Protein AF-A0A945CWW7-F1 (afdb_monomer_lite)

pLDDT: mean 84.5, std 15.76, range [33.34, 97.5]

Structure (mmCIF, N/CA/C/O backbone):
data_AF-A0A945CWW7-F1
#
_entry.id   AF-A0A945CWW7-F1
#
loop_
_atom_site.group_PDB
_atom_site.id
_atom_site.type_symbol
_atom_site.label_atom_id
_atom_site.label_alt_id
_atom_site.label_comp_id
_atom_site.label_asym_id
_atom_site.label_entity_id
_atom_site.label_seq_id
_atom_site.pdbx_PDB_ins_code
_atom_site.Cartn_x
_atom_site.Cartn_y
_atom_site.Cartn_z
_atom_site.occupancy
_atom_site.B_iso_or_equiv
_atom_site.auth_seq_id
_atom_site.auth_comp_id
_atom_site.auth_asym_id
_atom_site.auth_atom_id
_atom_site.pdbx_PDB_model_num
ATOM 1 N N . MET A 1 1 ? 47.734 31.919 -36.681 1.00 37.41 1 MET A N 1
ATOM 2 C CA . MET A 1 1 ? 46.352 31.401 -36.734 1.00 37.41 1 MET A CA 1
ATOM 3 C C . MET A 1 1 ? 46.330 30.090 -35.965 1.00 37.41 1 MET A C 1
ATOM 5 O O . MET A 1 1 ? 46.696 29.079 -36.534 1.00 37.41 1 MET A O 1
ATOM 9 N N . ASN A 1 2 ? 46.004 30.126 -34.671 1.00 33.84 2 ASN A N 1
ATOM 10 C CA . ASN A 1 2 ? 45.788 28.933 -33.846 1.00 33.84 2 ASN A CA 1
ATOM 11 C C . ASN A 1 2 ? 44.448 29.126 -33.139 1.00 33.84 2 ASN A C 1
ATOM 13 O O . ASN A 1 2 ? 44.357 29.910 -32.198 1.00 33.84 2 ASN A O 1
ATOM 17 N N . SER A 1 3 ? 43.410 28.463 -33.639 1.00 36.59 3 SER A N 1
ATOM 18 C CA . SER A 1 3 ? 42.088 28.454 -33.021 1.00 36.59 3 SER A CA 1
ATOM 19 C C . SER A 1 3 ? 42.041 27.306 -32.018 1.00 36.59 3 SER A C 1
ATOM 21 O O . SER A 1 3 ? 41.959 26.145 -32.410 1.00 36.59 3 SER A O 1
ATOM 23 N N . GLN A 1 4 ? 42.131 27.622 -30.726 1.00 39.66 4 GLN A N 1
ATOM 24 C CA . GLN A 1 4 ? 41.760 26.693 -29.661 1.00 39.66 4 GLN A CA 1
ATOM 25 C C . GLN A 1 4 ? 40.231 26.626 -29.598 1.00 39.66 4 GLN A C 1
ATOM 27 O O . GLN A 1 4 ? 39.572 27.564 -29.156 1.00 39.66 4 GLN A O 1
ATOM 32 N N . THR A 1 5 ? 39.659 25.521 -30.063 1.00 39.44 5 THR A N 1
ATOM 33 C CA . THR A 1 5 ? 38.264 25.159 -29.808 1.00 39.44 5 THR A CA 1
ATOM 34 C C . THR A 1 5 ? 38.121 24.726 -28.352 1.00 39.44 5 THR A C 1
ATOM 36 O O . THR A 1 5 ? 38.520 23.624 -27.976 1.00 39.44 5 THR A O 1
ATOM 39 N N . HIS A 1 6 ? 37.561 25.608 -27.527 1.00 36.91 6 HIS A N 1
ATOM 40 C CA . HIS A 1 6 ? 37.027 25.262 -26.215 1.00 36.91 6 HIS A CA 1
ATOM 41 C C . HIS A 1 6 ? 35.808 24.347 -26.405 1.00 36.91 6 HIS A C 1
ATOM 43 O O . HIS A 1 6 ? 34.725 24.814 -26.745 1.00 36.91 6 HIS A O 1
ATOM 49 N N . ASN A 1 7 ? 35.981 23.044 -26.175 1.00 38.06 7 ASN A N 1
ATOM 50 C CA . ASN A 1 7 ? 34.867 22.126 -25.940 1.00 38.06 7 ASN A CA 1
ATOM 51 C C . ASN A 1 7 ? 34.322 22.398 -24.533 1.00 38.06 7 ASN A C 1
ATOM 53 O O . ASN A 1 7 ? 34.786 21.836 -23.541 1.00 38.06 7 ASN A O 1
ATOM 57 N N . SER A 1 8 ? 33.364 23.314 -24.438 1.00 41.06 8 SER A N 1
ATOM 58 C CA . SER A 1 8 ? 32.583 23.528 -23.226 1.00 41.06 8 SER A CA 1
ATOM 59 C C . SER A 1 8 ? 31.592 22.373 -23.066 1.00 41.06 8 SER A C 1
ATOM 61 O O . SER A 1 8 ? 30.567 22.315 -23.738 1.00 41.06 8 SER A O 1
ATOM 63 N N . ASN A 1 9 ? 31.940 21.443 -22.180 1.00 38.00 9 ASN A N 1
ATOM 64 C CA . ASN A 1 9 ? 31.142 20.291 -21.775 1.00 38.00 9 ASN A CA 1
ATOM 65 C C . ASN A 1 9 ? 29.920 20.780 -20.964 1.00 38.00 9 ASN A C 1
ATOM 67 O O . ASN A 1 9 ? 30.024 21.027 -19.765 1.00 38.00 9 ASN A O 1
ATOM 71 N N . TRP A 1 10 ? 28.786 20.997 -21.635 1.00 33.34 10 TRP A N 1
ATOM 72 C CA . TRP A 1 10 ? 27.551 21.584 -21.082 1.00 33.34 10 TRP A CA 1
ATOM 73 C C . TRP A 1 10 ? 26.544 20.555 -20.528 1.00 33.34 10 TRP A C 1
ATOM 75 O O . TRP A 1 10 ? 25.370 20.875 -20.404 1.00 33.34 10 TRP A O 1
ATOM 85 N N . ASN A 1 11 ? 26.968 19.335 -20.167 1.00 39.25 11 ASN A N 1
ATOM 86 C CA . ASN A 1 11 ? 26.022 18.251 -19.835 1.00 39.25 11 ASN A CA 1
ATOM 87 C C . ASN A 1 11 ? 26.040 17.705 -18.394 1.00 39.25 11 ASN A C 1
ATOM 89 O O . ASN A 1 11 ? 25.331 16.745 -18.131 1.00 39.25 11 ASN A O 1
ATOM 93 N N . ASN A 1 12 ? 26.761 18.301 -17.436 1.00 47.19 12 ASN A N 1
ATOM 94 C CA . ASN A 1 12 ? 26.909 17.697 -16.094 1.00 47.19 12 ASN A CA 1
ATOM 95 C C . ASN A 1 12 ? 26.377 18.542 -14.915 1.00 47.19 12 ASN A C 1
ATOM 97 O O . ASN A 1 12 ? 26.886 18.408 -13.805 1.00 47.19 12 ASN A O 1
ATO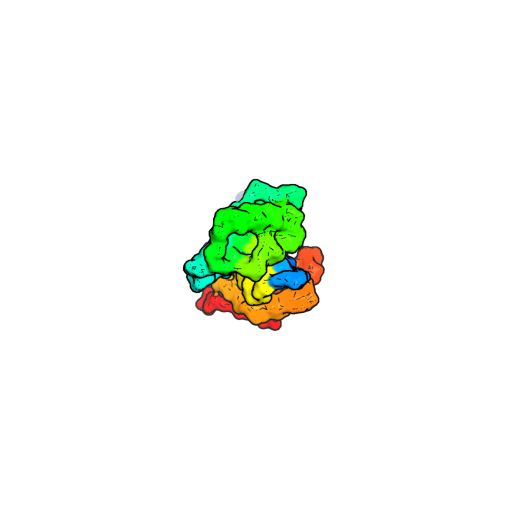M 101 N N . GLN A 1 13 ? 25.391 19.426 -15.112 1.00 44.25 13 GLN A N 1
ATOM 102 C CA . GLN A 1 13 ? 24.885 20.287 -14.020 1.00 44.25 13 GLN A CA 1
ATOM 103 C C . GLN A 1 13 ? 23.379 20.219 -13.739 1.00 44.25 13 GLN A C 1
ATOM 105 O O . GLN A 1 13 ? 22.892 20.988 -12.914 1.00 44.25 13 GLN A O 1
ATOM 110 N N . GLN A 1 14 ? 22.644 19.286 -14.342 1.00 42.31 14 GLN A N 1
ATOM 111 C CA . GLN A 1 14 ? 21.320 18.929 -13.833 1.00 42.31 14 GLN A CA 1
ATOM 112 C C . GLN A 1 14 ? 21.436 17.605 -13.073 1.00 42.31 14 GLN A C 1
ATOM 114 O O . GLN A 1 14 ? 21.978 16.649 -13.634 1.00 42.31 14 GLN A O 1
ATOM 119 N N . PRO A 1 15 ? 20.985 17.528 -11.804 1.00 46.59 15 PRO A N 1
ATOM 120 C CA . PRO A 1 15 ? 20.756 16.238 -11.169 1.00 46.59 15 PRO A CA 1
ATOM 121 C C . PRO A 1 15 ? 19.867 15.423 -12.109 1.00 46.59 15 PRO A C 1
ATOM 123 O O . PRO A 1 15 ? 18.878 15.952 -12.619 1.00 46.59 15 PRO A O 1
ATOM 126 N N . SER A 1 16 ? 20.222 14.165 -12.381 1.00 53.62 16 SER A N 1
ATOM 127 C CA . SER A 1 16 ? 19.300 13.265 -13.082 1.00 53.62 16 SER A CA 1
ATOM 128 C C . SER A 1 16 ? 17.959 13.301 -12.344 1.00 53.62 16 SER A C 1
ATOM 130 O O . SER A 1 16 ? 17.966 13.278 -11.112 1.00 53.62 16 SER A O 1
ATOM 132 N N . LEU A 1 17 ? 16.823 13.362 -13.045 1.00 53.28 17 LEU A N 1
ATOM 133 C CA . LEU A 1 17 ? 15.497 13.329 -12.406 1.00 53.28 17 LEU A CA 1
ATOM 134 C C . LEU A 1 17 ? 15.364 12.121 -11.459 1.00 53.28 17 LEU A C 1
ATOM 136 O O . LEU A 1 17 ? 14.794 12.244 -10.379 1.00 53.28 17 LEU A O 1
ATOM 140 N N . ALA A 1 18 ? 16.031 11.008 -11.784 1.00 51.12 18 ALA A N 1
ATOM 141 C CA . ALA A 1 18 ? 16.136 9.830 -10.924 1.00 51.12 18 ALA A CA 1
ATOM 142 C C . ALA A 1 18 ? 16.792 10.117 -9.556 1.00 51.12 18 ALA A C 1
ATOM 144 O O . ALA A 1 18 ? 16.436 9.508 -8.558 1.00 51.12 18 ALA A O 1
ATOM 145 N N . SER A 1 19 ? 17.717 11.077 -9.463 1.00 52.44 19 SER A N 1
ATOM 146 C CA . SER A 1 19 ? 18.341 11.478 -8.188 1.00 52.44 19 SER A CA 1
ATOM 147 C C . SER A 1 19 ? 17.446 12.353 -7.301 1.00 52.44 19 SER A C 1
ATOM 149 O O . SER A 1 19 ? 17.814 12.622 -6.160 1.00 52.44 19 SER A O 1
ATOM 151 N N . MET A 1 20 ? 16.291 12.801 -7.809 1.00 64.75 20 MET A N 1
ATOM 152 C CA . MET A 1 20 ? 15.321 13.607 -7.059 1.00 64.75 20 MET A CA 1
ATOM 153 C C . MET A 1 20 ? 14.154 12.785 -6.500 1.00 64.75 20 MET A C 1
ATOM 155 O O . MET A 1 20 ? 13.396 13.303 -5.682 1.00 64.75 20 MET A O 1
ATOM 159 N N . VAL A 1 21 ? 14.005 11.526 -6.922 1.00 80.25 21 VAL A N 1
ATOM 160 C CA . VAL A 1 21 ? 12.933 10.643 -6.452 1.00 80.25 21 VAL A CA 1
ATOM 161 C C . VAL A 1 21 ? 13.434 9.810 -5.278 1.00 80.25 21 VAL A C 1
ATOM 163 O O . VAL A 1 21 ? 14.476 9.162 -5.356 1.00 80.25 21 VAL A O 1
ATOM 166 N N . SER A 1 22 ? 12.696 9.832 -4.171 1.00 86.25 22 SER A N 1
ATOM 167 C CA . SER A 1 22 ? 13.010 9.005 -3.006 1.00 86.25 22 SER A CA 1
ATOM 168 C C . SER A 1 22 ? 12.820 7.518 -3.329 1.00 86.25 22 SER A C 1
ATOM 170 O O . SER A 1 22 ? 11.863 7.166 -4.022 1.00 86.25 22 SER A O 1
ATOM 172 N N . PRO A 1 23 ? 13.688 6.623 -2.825 1.00 90.56 23 PRO A N 1
ATOM 173 C CA . PRO A 1 23 ? 13.457 5.187 -2.920 1.00 90.56 23 PRO A CA 1
ATOM 174 C C . PRO A 1 23 ? 12.108 4.791 -2.313 1.00 90.56 23 PRO A C 1
ATOM 176 O O . PRO A 1 23 ? 11.737 5.277 -1.240 1.00 90.56 23 PRO A O 1
ATOM 179 N N . LEU A 1 24 ? 11.411 3.864 -2.968 1.00 93.62 24 LEU A N 1
ATOM 180 C CA . LEU A 1 24 ? 10.203 3.262 -2.422 1.00 93.62 24 LEU A CA 1
ATOM 181 C C . LEU A 1 24 ? 10.577 2.021 -1.612 1.00 93.62 24 LEU A C 1
ATOM 183 O O . LEU A 1 24 ? 11.340 1.166 -2.063 1.00 93.62 24 LEU A O 1
ATOM 187 N N . ARG A 1 25 ? 10.012 1.907 -0.415 1.00 94.56 25 ARG A N 1
ATOM 188 C CA . ARG A 1 25 ? 10.021 0.698 0.403 1.00 94.56 25 ARG A CA 1
ATOM 189 C C . ARG A 1 25 ? 8.596 0.399 0.822 1.00 94.56 25 ARG A C 1
ATOM 191 O O . ARG A 1 25 ? 7.902 1.294 1.303 1.00 94.56 25 ARG A O 1
ATOM 198 N N . ILE A 1 26 ? 8.202 -0.852 0.647 1.00 95.50 26 ILE A N 1
ATOM 199 C CA . ILE A 1 26 ? 6.940 -1.412 1.108 1.00 95.50 26 ILE A CA 1
ATOM 200 C C . ILE A 1 26 ? 7.285 -2.644 1.936 1.00 95.50 26 ILE A C 1
ATOM 202 O O . ILE A 1 26 ? 8.041 -3.505 1.485 1.00 95.50 26 ILE A O 1
ATOM 206 N N . GLU A 1 27 ? 6.732 -2.715 3.139 1.00 95.38 27 GLU A N 1
ATOM 207 C CA . GLU A 1 27 ? 6.819 -3.888 4.000 1.00 95.38 27 GLU A CA 1
ATOM 208 C C . GLU A 1 27 ? 5.426 -4.349 4.379 1.00 95.38 27 GLU A C 1
ATOM 210 O O . GLU A 1 27 ? 4.662 -3.607 4.991 1.00 95.38 27 GLU A O 1
ATOM 215 N N . LEU A 1 28 ? 5.117 -5.586 4.033 1.00 95.31 28 LEU A N 1
ATOM 216 C CA . LEU A 1 28 ? 3.867 -6.258 4.299 1.00 95.31 28 LEU A CA 1
ATOM 217 C C . LEU A 1 28 ? 4.102 -7.348 5.336 1.00 95.31 28 LEU A C 1
ATOM 219 O O . LEU A 1 28 ? 4.970 -8.206 5.191 1.00 95.31 28 LEU A O 1
ATOM 223 N N . SER A 1 29 ? 3.303 -7.325 6.393 1.00 94.38 29 SER A N 1
ATOM 224 C CA . SER A 1 29 ? 3.349 -8.339 7.440 1.00 94.38 29 SER A CA 1
ATOM 225 C C . SER A 1 29 ? 1.947 -8.733 7.870 1.00 94.38 29 SER A C 1
ATOM 227 O O . SER A 1 29 ? 1.048 -7.897 7.990 1.00 94.38 29 SER A O 1
ATOM 229 N N . GLN A 1 30 ? 1.759 -10.025 8.125 1.00 94.00 30 GLN A N 1
ATOM 230 C CA . GLN A 1 30 ? 0.524 -10.523 8.704 1.00 94.00 30 GLN A CA 1
ATOM 231 C C . GLN A 1 30 ? 0.500 -10.233 10.209 1.00 94.00 30 GLN A C 1
ATOM 233 O O . GLN A 1 30 ? 1.484 -10.424 10.925 1.00 94.00 30 GLN A O 1
ATOM 238 N N . THR A 1 31 ? -0.649 -9.787 10.697 1.00 91.38 31 THR A N 1
ATOM 239 C CA . THR A 1 31 ? -0.929 -9.554 12.117 1.00 91.38 31 THR A CA 1
ATOM 240 C C . THR A 1 31 ? -2.052 -10.478 12.580 1.00 91.38 31 THR A C 1
ATOM 242 O O . THR A 1 31 ? -2.689 -11.155 11.777 1.00 91.38 31 THR A O 1
ATOM 245 N N . THR A 1 32 ? -2.353 -10.491 13.881 1.00 89.69 32 THR A N 1
ATOM 246 C CA . THR A 1 32 ? -3.479 -11.288 14.400 1.00 89.69 32 THR A CA 1
ATOM 247 C C . THR A 1 32 ? -4.840 -10.845 13.858 1.00 89.69 32 THR A C 1
ATOM 249 O O . THR A 1 32 ? -5.770 -11.639 13.866 1.00 89.69 32 THR A O 1
ATOM 252 N N . GLU A 1 33 ? -4.967 -9.591 13.413 1.00 91.56 33 GLU A N 1
ATOM 253 C CA . GLU A 1 33 ? -6.250 -8.972 13.044 1.00 91.56 33 GLU A CA 1
ATOM 254 C C . GLU A 1 33 ? -6.416 -8.714 11.542 1.00 91.56 33 GLU A C 1
ATOM 256 O O . GLU A 1 33 ? -7.445 -8.177 11.130 1.00 91.56 33 GLU A O 1
ATOM 261 N N . GLY A 1 34 ? -5.403 -9.054 10.743 1.00 93.38 34 GLY A N 1
ATOM 262 C CA . GLY A 1 34 ? -5.313 -8.693 9.332 1.00 93.38 34 GLY A CA 1
ATOM 263 C C . GLY A 1 34 ? -3.866 -8.444 8.930 1.00 93.38 34 GLY A C 1
ATOM 264 O O . GLY A 1 34 ? -2.974 -9.208 9.299 1.00 93.38 34 GLY A O 1
ATOM 265 N N . TRP A 1 35 ? -3.608 -7.337 8.248 1.00 95.19 35 TRP A N 1
ATOM 266 C CA . TRP A 1 35 ? -2.324 -7.015 7.634 1.00 95.19 35 TRP A CA 1
ATOM 267 C C . TRP A 1 35 ? -1.808 -5.654 8.084 1.00 95.19 35 TRP A C 1
ATOM 269 O O . TRP A 1 35 ? -2.575 -4.745 8.399 1.00 95.19 35 TRP A O 1
ATOM 279 N N . CYS A 1 36 ? -0.488 -5.522 8.124 1.00 94.12 36 CYS A N 1
ATOM 280 C CA . CYS A 1 36 ? 0.211 -4.276 8.379 1.00 94.12 36 CYS A CA 1
ATOM 281 C C . CYS A 1 36 ? 1.111 -3.974 7.185 1.00 94.12 36 CYS A C 1
ATOM 283 O O . CYS A 1 36 ? 1.968 -4.793 6.849 1.00 94.12 36 CYS A O 1
ATOM 285 N N . VAL A 1 37 ? 0.928 -2.795 6.592 1.00 94.81 37 VAL A N 1
ATOM 286 C CA . VAL A 1 37 ? 1.744 -2.283 5.490 1.00 94.81 37 VAL A CA 1
ATOM 287 C C . VAL A 1 37 ? 2.494 -1.045 5.958 1.00 94.81 37 VAL A C 1
ATOM 289 O O . VAL A 1 37 ? 1.876 -0.098 6.442 1.00 94.81 37 VAL A O 1
ATOM 292 N N . GLU A 1 38 ? 3.814 -1.033 5.821 1.00 94.38 38 GLU A N 1
ATOM 293 C CA . GLU A 1 38 ? 4.647 0.154 6.022 1.00 94.38 38 GLU A CA 1
ATOM 294 C C . GLU A 1 38 ? 5.192 0.628 4.674 1.00 94.38 38 GLU A C 1
ATOM 296 O O . GLU A 1 38 ? 5.777 -0.159 3.936 1.00 94.38 38 GLU A O 1
ATOM 301 N N . ILE A 1 39 ? 4.979 1.903 4.340 1.00 94.94 39 ILE A N 1
ATOM 302 C CA . ILE A 1 39 ? 5.316 2.479 3.035 1.00 94.94 39 ILE A CA 1
ATOM 303 C C . ILE A 1 39 ? 6.104 3.776 3.228 1.00 94.94 39 ILE A C 1
ATOM 305 O O . ILE A 1 39 ? 5.625 4.706 3.873 1.00 94.94 39 ILE A O 1
ATOM 309 N N . SER A 1 40 ? 7.301 3.870 2.644 1.00 91.38 40 SER A N 1
ATOM 310 C CA . SER A 1 40 ? 8.228 4.998 2.862 1.00 91.38 40 SER A CA 1
ATOM 311 C C . SER A 1 40 ? 7.864 6.304 2.153 1.00 91.38 40 SER A C 1
ATOM 313 O O . SER A 1 40 ? 8.461 7.332 2.449 1.00 91.38 40 SER A O 1
ATOM 315 N N . SER A 1 41 ? 6.977 6.280 1.156 1.00 81.94 41 SER A N 1
ATOM 316 C CA . SER A 1 41 ? 6.730 7.442 0.280 1.00 81.94 41 SER A CA 1
ATOM 317 C C . SER A 1 41 ? 5.266 7.609 -0.130 1.00 81.94 41 SER A C 1
ATOM 319 O O . SER A 1 41 ? 4.962 8.294 -1.104 1.00 81.94 41 SER A O 1
ATOM 321 N N . LEU A 1 42 ? 4.346 6.995 0.616 1.00 87.00 42 LEU A N 1
ATOM 322 C CA . LEU A 1 42 ? 2.908 7.212 0.467 1.00 87.00 42 LEU A CA 1
ATOM 323 C C . LEU A 1 42 ? 2.442 8.140 1.585 1.00 87.00 42 LEU A C 1
ATOM 325 O O . LEU A 1 42 ? 2.782 7.905 2.743 1.00 87.00 42 LEU A O 1
ATOM 329 N N . SER A 1 43 ? 1.666 9.179 1.270 1.00 87.38 43 SER A N 1
ATOM 330 C CA . SER A 1 43 ? 1.116 10.042 2.318 1.00 87.38 43 SER A CA 1
ATOM 331 C C . SER A 1 43 ? -0.042 9.346 3.052 1.00 87.38 43 SER A C 1
ATOM 333 O O . SER A 1 43 ? -0.755 8.542 2.444 1.00 87.38 43 SER A O 1
ATOM 335 N N . PRO A 1 44 ? -0.310 9.682 4.329 1.00 87.75 44 PRO A N 1
ATOM 336 C CA . PRO A 1 44 ? -1.469 9.143 5.038 1.00 87.75 44 PRO A CA 1
ATOM 337 C C . PRO A 1 44 ? -2.795 9.456 4.335 1.00 87.75 44 PRO A C 1
ATOM 339 O O . PRO A 1 44 ? -3.713 8.645 4.356 1.00 87.75 44 PRO A O 1
ATOM 342 N N . CYS A 1 45 ? -2.884 10.621 3.684 1.00 85.94 45 CYS A N 1
ATOM 343 C CA . CYS A 1 45 ? -4.051 11.021 2.901 1.00 85.94 45 CYS A CA 1
ATOM 344 C C . CYS A 1 45 ? -4.273 10.076 1.715 1.00 85.94 45 CYS A C 1
ATOM 346 O O . CYS A 1 45 ? -5.377 9.581 1.519 1.00 85.94 45 CYS A O 1
ATOM 348 N N . ASP A 1 46 ? -3.212 9.767 0.971 1.00 88.62 46 ASP A N 1
ATOM 349 C CA . ASP A 1 46 ? -3.294 8.844 -0.160 1.00 88.62 46 ASP A CA 1
ATOM 350 C C . ASP A 1 46 ? -3.672 7.435 0.284 1.00 88.62 46 ASP A C 1
ATOM 352 O O . ASP A 1 46 ? -4.535 6.809 -0.322 1.00 88.62 46 ASP A O 1
ATOM 356 N N . ALA A 1 47 ? -3.065 6.953 1.370 1.00 91.25 47 ALA A N 1
ATOM 357 C CA . ALA A 1 47 ? -3.421 5.666 1.947 1.00 91.25 47 ALA A CA 1
ATOM 358 C C . ALA A 1 47 ? -4.901 5.630 2.355 1.00 91.25 47 ALA A C 1
ATOM 360 O O . ALA A 1 47 ? -5.596 4.665 2.057 1.00 91.25 47 ALA A O 1
ATOM 361 N N . MET A 1 48 ? -5.412 6.698 2.972 1.00 87.50 48 MET A N 1
ATOM 362 C CA . MET A 1 48 ? -6.833 6.797 3.298 1.00 87.50 48 MET A CA 1
ATOM 363 C C . MET A 1 48 ? -7.709 6.769 2.047 1.00 87.50 48 MET A C 1
ATOM 365 O O . MET A 1 48 ? -8.647 5.986 2.020 1.00 87.50 48 MET A O 1
ATOM 369 N N . MET A 1 49 ? -7.375 7.538 1.007 1.00 87.81 49 MET A N 1
ATOM 370 C CA . MET A 1 49 ? -8.131 7.559 -0.253 1.00 87.81 49 MET A CA 1
ATOM 371 C C . MET A 1 49 ? -8.237 6.175 -0.904 1.00 87.81 49 MET A C 1
ATOM 373 O O . MET A 1 49 ? -9.284 5.836 -1.447 1.00 87.81 49 MET A O 1
ATOM 377 N N . VAL A 1 50 ? -7.177 5.367 -0.823 1.00 90.56 50 VAL A N 1
ATOM 378 C CA . VAL A 1 50 ? -7.176 3.981 -1.321 1.00 90.56 50 VAL A CA 1
ATOM 379 C C . VAL A 1 50 ? -8.119 3.093 -0.510 1.00 90.56 50 VAL A C 1
ATOM 381 O O . VAL A 1 50 ? -8.848 2.278 -1.074 1.00 90.56 50 VAL A O 1
ATOM 384 N N . LEU A 1 51 ? -8.110 3.249 0.814 1.00 89.19 51 LEU A N 1
ATOM 385 C CA . LEU A 1 51 ? -8.856 2.397 1.743 1.00 89.19 51 LEU A CA 1
ATOM 386 C C . LEU A 1 51 ? -10.327 2.796 1.875 1.00 89.19 51 LEU A C 1
ATOM 388 O O . LEU A 1 51 ? -11.171 1.983 2.244 1.00 89.19 51 LEU A O 1
ATOM 392 N N . THR A 1 52 ? -10.658 4.047 1.578 1.00 79.12 52 THR A N 1
ATOM 393 C CA . THR A 1 52 ? -12.025 4.557 1.598 1.00 79.12 52 THR A CA 1
ATOM 394 C C . THR A 1 52 ? -12.627 4.500 0.203 1.00 79.12 52 THR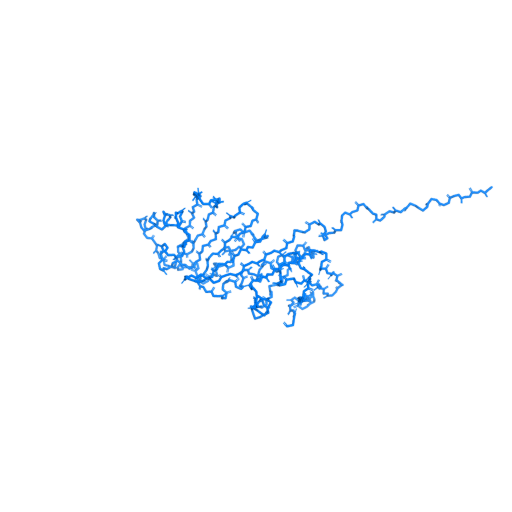 A C 1
ATOM 396 O O . THR A 1 52 ? -12.922 5.538 -0.391 1.00 79.12 52 THR A O 1
ATOM 399 N N . ARG A 1 53 ? -12.803 3.282 -0.327 1.00 70.75 53 ARG A N 1
ATOM 400 C CA . ARG A 1 53 ? -13.575 3.064 -1.561 1.00 70.75 53 ARG A CA 1
ATOM 401 C C . ARG A 1 53 ? -14.940 3.761 -1.442 1.00 70.75 53 ARG A C 1
ATOM 403 O O . ARG A 1 53 ? -15.512 3.814 -0.351 1.00 70.75 53 ARG A O 1
ATOM 410 N N . GLU A 1 54 ? -15.438 4.341 -2.536 1.00 61.19 54 GLU A N 1
ATOM 411 C CA . GLU A 1 54 ? -16.632 5.210 -2.511 1.00 61.19 54 GLU A CA 1
ATOM 412 C C . GLU A 1 54 ? -17.862 4.528 -1.880 1.00 61.19 54 GLU A C 1
ATOM 414 O O . GLU A 1 54 ? -18.640 5.176 -1.183 1.00 61.19 54 GLU A O 1
ATOM 419 N N . ASP A 1 55 ? -17.990 3.211 -2.034 1.00 65.56 55 ASP A N 1
ATOM 420 C CA . ASP A 1 55 ? -19.059 2.382 -1.467 1.00 65.56 55 ASP A CA 1
ATOM 421 C C . ASP A 1 55 ? -18.957 2.179 0.056 1.00 65.56 55 ASP A C 1
ATOM 423 O O . ASP A 1 55 ? -19.957 1.939 0.739 1.00 65.56 55 ASP A O 1
ATOM 427 N N . MET A 1 56 ? -17.755 2.298 0.613 1.00 69.19 56 MET A N 1
ATOM 428 C CA . MET A 1 56 ? -17.485 2.079 2.032 1.00 69.19 56 MET A CA 1
ATOM 429 C C . MET A 1 56 ? -17.733 3.331 2.876 1.00 69.19 56 MET A C 1
ATOM 431 O O . MET A 1 56 ? -18.109 3.207 4.045 1.00 69.19 56 MET A O 1
ATOM 435 N N . LEU A 1 57 ? -17.559 4.529 2.309 1.00 70.62 57 LEU A N 1
ATOM 436 C CA . LEU A 1 57 ? -17.712 5.795 3.036 1.00 70.62 57 LEU A CA 1
ATOM 437 C C . LEU A 1 57 ? -19.147 6.057 3.489 1.00 70.62 57 LEU A C 1
ATOM 439 O O . LEU A 1 57 ? -19.352 6.548 4.597 1.00 70.62 57 LEU A O 1
ATOM 443 N N . GLU A 1 58 ? -20.136 5.698 2.671 1.00 77.62 58 GLU A N 1
ATOM 444 C CA . GLU A 1 58 ? -21.550 5.967 2.971 1.00 77.62 58 GLU A CA 1
ATOM 445 C C . GLU A 1 58 ? -22.017 5.299 4.269 1.00 77.62 58 GLU A C 1
ATOM 447 O O . GLU A 1 58 ? -22.899 5.806 4.960 1.00 77.62 58 GLU A O 1
ATOM 452 N N . ASN A 1 59 ? -21.391 4.174 4.618 1.00 85.56 59 ASN A N 1
ATOM 453 C CA . ASN A 1 59 ? -21.743 3.367 5.776 1.00 85.56 59 ASN A CA 1
ATOM 454 C C . ASN A 1 59 ? -20.610 3.286 6.797 1.00 85.56 59 ASN A C 1
ATOM 456 O O . ASN A 1 59 ? -20.582 2.327 7.563 1.00 85.56 59 ASN A O 1
ATOM 460 N N . SER A 1 60 ? -19.678 4.241 6.825 1.00 89.81 60 SER A N 1
ATOM 461 C CA . SER A 1 60 ? -18.548 4.223 7.761 1.00 89.81 60 SER A CA 1
ATOM 462 C C . SER A 1 60 ? -18.433 5.509 8.567 1.00 89.81 60 SER A C 1
ATOM 464 O O . SER A 1 60 ? -18.792 6.595 8.121 1.00 89.81 60 SER A O 1
ATOM 466 N N . THR A 1 61 ? -17.887 5.383 9.771 1.00 91.81 61 THR A N 1
ATOM 467 C CA . THR A 1 61 ? -17.446 6.510 10.586 1.00 91.81 61 THR A CA 1
ATOM 468 C C . THR A 1 61 ? -15.934 6.646 10.469 1.00 91.81 61 THR A C 1
ATOM 470 O O . THR A 1 61 ? -15.194 5.700 10.748 1.00 91.81 61 THR A O 1
ATOM 473 N N . ILE A 1 62 ? -15.476 7.839 10.092 1.00 91.38 62 ILE A N 1
ATOM 474 C CA . ILE A 1 62 ? -14.056 8.188 10.096 1.00 91.38 62 ILE A CA 1
ATOM 475 C C . ILE A 1 62 ? -13.706 8.810 11.443 1.00 91.38 62 ILE A C 1
ATOM 477 O O . ILE A 1 62 ? -14.314 9.796 11.863 1.00 91.38 62 ILE A O 1
ATOM 481 N N . LEU A 1 63 ? -12.719 8.228 12.113 1.00 90.94 63 LEU A N 1
ATOM 482 C CA . LEU A 1 63 ? -12.148 8.743 13.350 1.00 90.94 63 LEU A CA 1
ATOM 483 C C . LEU A 1 63 ? -10.730 9.226 13.069 1.00 90.94 63 LEU A C 1
ATOM 485 O O . LEU A 1 63 ? -10.000 8.608 12.302 1.00 90.94 63 LEU A O 1
ATOM 489 N N . SER A 1 64 ? -10.325 10.319 13.699 1.00 89.62 64 SER A N 1
ATOM 490 C CA . SER A 1 64 ? -8.965 10.841 13.592 1.00 89.62 64 SER A CA 1
ATOM 491 C C . SER A 1 64 ? -8.465 11.265 14.958 1.00 89.62 64 SER A C 1
ATOM 493 O O . SER A 1 64 ? -9.228 11.841 15.736 1.00 89.62 64 SER A O 1
ATOM 495 N N . GLY A 1 65 ? -7.183 11.047 15.215 1.00 86.19 65 GLY A N 1
ATOM 496 C CA . GLY A 1 65 ? -6.534 11.451 16.453 1.00 86.19 65 GLY A CA 1
ATOM 497 C C . GLY A 1 65 ? -5.108 11.922 16.217 1.00 86.19 65 GLY A C 1
ATOM 498 O O . GLY A 1 65 ? -4.488 11.666 15.180 1.00 86.19 65 GLY A O 1
ATOM 499 N N . SER A 1 66 ? -4.595 12.664 17.191 1.00 76.25 66 SER A N 1
ATOM 500 C CA . SER A 1 66 ? -3.279 13.295 17.125 1.00 76.25 66 SER A CA 1
ATOM 501 C C . SER A 1 66 ? -2.581 13.183 18.472 1.00 76.25 66 SER A C 1
ATOM 503 O O . SER A 1 66 ? -2.341 14.180 19.150 1.00 76.25 66 SER A O 1
ATOM 505 N N . GLN A 1 67 ? -2.304 11.959 18.898 1.00 65.50 67 GLN A N 1
ATOM 506 C CA . GLN A 1 67 ? -1.441 11.706 20.038 1.00 65.50 67 GLN A CA 1
ATOM 507 C C . GLN A 1 67 ? -1.027 10.244 20.006 1.00 65.50 67 GLN A C 1
ATOM 509 O O . GLN A 1 67 ? -1.884 9.374 19.986 1.00 65.50 67 GLN A O 1
ATOM 514 N N . THR A 1 68 ? 0.268 9.940 20.024 1.00 56.25 68 THR A N 1
ATOM 515 C CA . THR A 1 68 ? 0.681 8.612 20.480 1.00 56.25 68 THR A CA 1
ATOM 516 C C . THR A 1 68 ? 1.901 8.739 21.376 1.00 56.25 68 THR A C 1
ATOM 518 O O . THR A 1 68 ? 2.872 9.431 21.069 1.00 56.25 68 THR A O 1
ATOM 521 N N . THR A 1 69 ? 1.868 8.031 22.498 1.00 56.16 69 THR A N 1
ATOM 522 C CA . THR A 1 69 ? 3.052 7.730 23.314 1.00 56.16 69 THR A CA 1
ATOM 523 C C . THR A 1 69 ? 4.027 6.787 22.595 1.00 56.16 69 THR A C 1
ATOM 525 O O . THR A 1 69 ? 5.111 6.526 23.108 1.00 56.16 69 THR A O 1
ATOM 528 N N . ASN A 1 70 ? 3.653 6.311 21.401 1.00 56.06 70 ASN A N 1
ATOM 529 C CA . ASN A 1 70 ? 4.305 5.242 20.649 1.00 56.06 70 ASN A CA 1
ATOM 530 C C . ASN A 1 70 ? 5.029 5.753 19.381 1.00 56.06 70 ASN A C 1
ATOM 532 O O . ASN A 1 70 ? 5.471 4.947 18.568 1.00 56.06 70 ASN A O 1
ATOM 536 N N . GLY A 1 71 ? 5.170 7.076 19.203 1.00 56.72 71 GLY A N 1
ATOM 537 C CA . GLY A 1 71 ? 5.988 7.683 18.138 1.00 56.72 71 GLY A CA 1
ATOM 538 C C . GLY A 1 71 ? 5.278 7.983 16.808 1.00 56.72 71 GLY A C 1
ATOM 539 O O . GLY A 1 71 ? 5.894 8.546 15.910 1.00 56.72 71 GLY A O 1
ATOM 540 N N . PHE A 1 72 ? 3.986 7.683 16.671 1.00 63.38 72 PHE A N 1
ATOM 541 C CA . PHE A 1 72 ? 3.163 8.096 15.526 1.00 63.38 72 PHE A CA 1
ATOM 542 C C . PHE A 1 72 ? 2.551 9.486 15.752 1.00 63.38 72 PHE A C 1
ATOM 544 O O . PHE A 1 72 ? 1.966 9.757 16.805 1.00 63.38 72 PHE A O 1
ATOM 551 N N . GLY A 1 73 ? 2.674 10.374 14.763 1.00 69.06 73 GLY A N 1
ATOM 552 C CA . GLY A 1 73 ? 2.256 11.775 14.900 1.00 69.06 73 GLY A CA 1
ATOM 553 C C . GLY A 1 73 ? 0.743 11.981 14.792 1.00 69.06 73 GLY A C 1
ATOM 554 O O . GLY A 1 73 ? 0.161 12.758 15.548 1.00 69.06 73 GLY A O 1
ATOM 555 N N . GLN A 1 74 ? 0.101 11.287 13.853 1.00 83.31 74 GLN A N 1
ATOM 556 C CA . GLN A 1 74 ? -1.317 11.427 13.518 1.00 83.31 74 GLN A CA 1
ATOM 557 C C . GLN A 1 74 ? -1.850 10.099 12.991 1.00 83.31 74 GLN A C 1
ATOM 559 O O . GLN A 1 74 ? -1.101 9.339 12.365 1.00 83.31 74 GLN A O 1
ATOM 564 N N . TRP A 1 75 ? -3.134 9.840 13.223 1.00 88.56 75 TRP A N 1
ATOM 565 C CA . TRP A 1 75 ? -3.802 8.661 12.696 1.00 88.56 75 TRP A CA 1
ATOM 566 C C . TRP A 1 75 ? -5.222 8.962 12.227 1.00 88.56 75 TRP A C 1
ATOM 568 O O . TRP A 1 75 ? -5.890 9.871 12.729 1.00 88.56 75 TRP A O 1
ATOM 578 N N . VAL A 1 76 ? -5.678 8.169 11.263 1.00 90.88 76 VAL A N 1
ATOM 579 C CA . VAL A 1 76 ? -7.049 8.177 10.753 1.00 90.88 76 VAL A CA 1
ATOM 580 C C . VAL A 1 76 ? -7.519 6.737 10.638 1.00 90.88 76 VAL A C 1
ATOM 582 O O . VAL A 1 76 ? -6.780 5.886 10.154 1.00 90.88 76 VAL A O 1
ATOM 585 N N . ALA A 1 77 ? -8.727 6.456 11.104 1.00 91.50 77 ALA A N 1
ATOM 586 C CA . ALA A 1 77 ? -9.294 5.123 11.149 1.00 91.50 77 ALA A CA 1
ATOM 587 C C . ALA A 1 77 ? -10.690 5.092 10.526 1.00 91.50 77 ALA A C 1
ATOM 589 O O . ALA A 1 77 ? -11.475 6.030 10.682 1.00 91.50 77 ALA A O 1
ATOM 590 N N . CYS A 1 78 ? -10.999 3.996 9.841 1.00 92.50 78 CYS A N 1
ATOM 591 C CA . CYS A 1 78 ? -12.292 3.742 9.226 1.00 92.50 78 CYS A CA 1
ATOM 592 C C . CYS A 1 78 ? -13.017 2.643 10.006 1.00 92.50 78 CYS A C 1
ATOM 594 O O . CYS A 1 78 ? -12.597 1.483 10.000 1.00 92.50 78 CYS A O 1
ATOM 596 N N . VAL A 1 79 ? -14.124 2.997 10.656 1.00 92.81 79 VAL A N 1
ATOM 597 C CA . VAL A 1 79 ? -14.992 2.061 11.382 1.00 92.81 79 VAL A CA 1
ATOM 598 C C . VAL A 1 79 ? -16.265 1.845 10.574 1.00 92.81 79 VAL A C 1
ATOM 600 O O . VAL A 1 79 ? -16.948 2.808 10.238 1.00 92.81 79 VAL A O 1
ATOM 603 N N . ARG A 1 80 ? -16.619 0.591 10.279 1.00 90.94 80 ARG A N 1
ATOM 604 C CA . ARG A 1 80 ? -17.878 0.285 9.586 1.00 90.94 80 ARG A CA 1
ATOM 605 C C . ARG A 1 80 ? -19.072 0.579 10.500 1.00 90.94 80 ARG A C 1
ATOM 607 O O . ARG A 1 80 ? -19.175 0.065 11.613 1.00 90.94 80 ARG A O 1
ATOM 614 N N . GLY A 1 81 ? -20.015 1.349 9.987 1.00 90.81 81 GLY A N 1
ATOM 615 C CA . GLY A 1 81 ? -21.247 1.758 10.645 1.00 90.81 81 GLY A CA 1
ATOM 616 C C . GLY A 1 81 ? -21.107 3.018 11.503 1.00 90.81 81 GLY A C 1
ATOM 617 O O . GLY A 1 81 ? -20.018 3.583 11.641 1.00 90.81 81 GLY A O 1
ATOM 618 N N . PRO A 1 82 ? -22.223 3.475 12.094 1.00 91.56 82 PRO A N 1
ATOM 619 C CA . PRO A 1 82 ? -22.218 4.600 13.017 1.00 91.56 82 PRO A CA 1
ATOM 620 C C . PRO A 1 82 ? -21.468 4.251 14.309 1.00 91.56 82 PRO A C 1
ATOM 622 O O . PRO A 1 82 ? -21.538 3.120 14.807 1.00 91.56 82 PRO A O 1
ATOM 625 N N . VAL A 1 83 ? -20.786 5.245 14.871 1.00 93.31 83 VAL A N 1
ATOM 626 C CA . VAL A 1 83 ? -20.109 5.162 16.171 1.00 93.31 83 VAL A CA 1
ATOM 627 C C . VAL A 1 83 ? -20.710 6.210 17.102 1.00 93.31 83 VAL A C 1
ATOM 629 O O . VAL A 1 83 ? -20.778 7.392 16.762 1.00 93.31 83 VAL A O 1
ATOM 632 N N . GLU A 1 84 ? -21.164 5.781 18.277 1.00 92.62 84 GLU A N 1
ATOM 633 C CA . GLU A 1 84 ? -21.657 6.697 19.304 1.00 92.62 84 GLU A CA 1
ATOM 634 C C . GLU A 1 84 ? -20.495 7.451 19.961 1.00 92.62 84 GLU A C 1
ATOM 636 O O . GLU A 1 84 ? -19.374 6.954 20.037 1.00 92.62 84 GLU A O 1
ATOM 641 N N . LEU A 1 85 ? -20.745 8.651 20.494 1.00 89.12 85 LEU A N 1
ATOM 642 C CA . LEU A 1 85 ? -19.682 9.483 21.079 1.00 89.12 85 LEU A CA 1
ATOM 643 C C . LEU A 1 85 ? -18.930 8.782 22.229 1.00 89.12 85 LEU A C 1
ATOM 645 O O . LEU A 1 85 ? -17.723 8.964 22.380 1.00 89.12 85 LEU A O 1
ATOM 649 N N . GLY A 1 86 ? -19.636 7.987 23.042 1.00 86.31 86 GLY A N 1
ATOM 650 C CA . GLY A 1 86 ? -19.026 7.203 24.119 1.00 86.31 86 GLY A CA 1
ATOM 651 C C . GLY A 1 86 ? -18.048 6.153 23.588 1.00 86.31 86 GLY A C 1
ATOM 652 O O . GLY A 1 86 ? -16.919 6.069 24.072 1.00 86.31 86 GLY A O 1
ATOM 653 N N . ASP A 1 87 ? -18.456 5.432 22.543 1.00 90.88 87 ASP A N 1
ATOM 654 C CA . ASP A 1 87 ? -17.631 4.425 21.873 1.00 90.88 87 ASP A CA 1
ATOM 655 C C . ASP A 1 87 ? -16.445 5.068 21.152 1.00 90.88 87 ASP A C 1
ATOM 657 O O . ASP A 1 87 ? -15.328 4.570 21.251 1.00 90.88 87 ASP A O 1
ATOM 661 N N . ALA A 1 88 ? -16.645 6.216 20.498 1.00 91.62 88 ALA A N 1
ATOM 662 C CA . ALA A 1 88 ? -15.579 6.941 19.810 1.00 91.62 88 ALA A CA 1
ATOM 663 C C . ALA A 1 88 ? -14.413 7.273 20.756 1.00 91.62 88 ALA A C 1
ATOM 665 O O . ALA A 1 88 ? -13.257 7.048 20.404 1.00 91.62 88 ALA A O 1
ATOM 666 N N . ASN A 1 89 ? -14.703 7.735 21.978 1.00 89.31 89 ASN A N 1
ATOM 667 C CA . ASN A 1 89 ? -13.670 8.022 22.979 1.00 89.31 89 ASN A CA 1
ATOM 668 C C . ASN A 1 89 ? -12.918 6.757 23.420 1.00 89.31 89 ASN A C 1
ATOM 670 O O . ASN A 1 89 ? -11.701 6.798 23.600 1.00 89.31 89 ASN A O 1
ATOM 674 N N . ALA A 1 90 ? -13.624 5.635 23.585 1.00 89.62 90 ALA A N 1
ATOM 675 C CA . ALA A 1 90 ? -13.003 4.360 23.935 1.00 89.62 90 ALA A CA 1
ATOM 676 C C . ALA A 1 90 ? -12.117 3.827 22.796 1.00 89.62 90 ALA A C 1
ATOM 678 O O . ALA A 1 90 ? -11.019 3.332 23.050 1.00 89.62 90 ALA A O 1
ATOM 679 N N . ILE A 1 91 ? -12.564 3.974 21.547 1.00 91.69 91 ILE A N 1
ATOM 680 C CA . ILE A 1 91 ? -11.805 3.595 20.353 1.00 91.69 91 ILE A CA 1
ATOM 681 C C . ILE A 1 91 ? -10.541 4.443 20.236 1.00 91.69 91 ILE A C 1
ATOM 683 O O . ILE A 1 91 ? -9.461 3.877 20.103 1.00 91.69 91 ILE A O 1
ATOM 687 N N . VAL A 1 92 ? -10.662 5.772 20.333 1.00 89.75 92 VAL A N 1
ATOM 688 C CA . VAL A 1 92 ? -9.522 6.705 20.317 1.00 89.75 92 VAL A CA 1
ATOM 689 C C . VAL A 1 92 ? -8.509 6.303 21.383 1.00 89.75 92 VAL A C 1
ATOM 691 O O . VAL A 1 92 ? -7.351 6.064 21.059 1.00 89.75 92 VAL A O 1
ATOM 694 N N . HIS A 1 93 ? -8.956 6.118 22.627 1.00 86.75 93 HIS A N 1
ATOM 695 C CA . HIS A 1 93 ? -8.078 5.691 23.711 1.00 86.75 93 HIS A CA 1
ATOM 696 C C . HIS A 1 93 ? -7.365 4.369 23.382 1.00 86.75 93 HIS A C 1
ATOM 698 O O . HIS A 1 93 ? -6.146 4.273 23.480 1.00 86.75 93 HIS A O 1
ATOM 704 N N . ASN A 1 94 ? -8.094 3.349 22.931 1.00 87.56 94 ASN A N 1
ATOM 705 C CA . ASN A 1 94 ? -7.487 2.061 22.599 1.00 87.56 94 ASN A CA 1
ATOM 706 C C . ASN A 1 94 ? -6.492 2.158 21.436 1.00 87.56 94 ASN A C 1
ATOM 708 O O . ASN A 1 94 ? -5.460 1.497 21.477 1.00 87.56 94 ASN A O 1
ATOM 712 N N . VAL A 1 95 ? -6.771 2.970 20.416 1.00 88.56 95 VAL A N 1
ATOM 713 C CA . VAL A 1 95 ? -5.862 3.192 19.283 1.00 88.56 95 VAL A CA 1
ATOM 714 C C . VAL A 1 95 ? -4.562 3.861 19.731 1.00 88.56 95 VAL A C 1
ATOM 716 O O . VAL A 1 95 ? -3.487 3.471 19.282 1.00 88.56 95 VAL A O 1
ATOM 719 N N . GLU A 1 96 ? -4.639 4.846 20.624 1.00 84.25 96 GLU A N 1
ATOM 720 C CA . GLU A 1 96 ? -3.475 5.636 21.045 1.00 84.25 96 GLU A CA 1
ATOM 721 C C . GLU A 1 96 ? -2.506 4.868 21.959 1.00 84.25 96 GLU A C 1
ATOM 723 O O . GLU A 1 96 ? -1.322 5.213 22.020 1.00 84.25 96 GLU A O 1
ATOM 728 N N . TYR A 1 97 ? -2.986 3.818 22.636 1.00 80.06 97 TYR A N 1
ATOM 729 C CA . TYR A 1 97 ? -2.224 3.057 23.635 1.00 80.06 97 TYR A CA 1
ATOM 730 C C . TYR A 1 97 ? -2.019 1.568 23.295 1.00 80.06 97 TYR A C 1
ATOM 732 O O . TYR A 1 97 ? -1.457 0.835 24.111 1.00 80.06 97 TYR A O 1
ATOM 740 N N . SER A 1 98 ? -2.452 1.097 22.121 1.00 76.56 98 SER A N 1
ATOM 741 C CA . SER A 1 98 ? -2.355 -0.314 21.714 1.00 76.56 98 SER A CA 1
ATOM 742 C C . SER A 1 98 ? -1.444 -0.515 20.507 1.00 76.56 98 SER A C 1
ATOM 744 O O . SER A 1 98 ? -1.506 0.227 19.533 1.00 76.56 98 SER A O 1
ATOM 746 N N . ASP A 1 99 ? -0.684 -1.611 20.517 1.00 73.75 99 ASP A N 1
ATOM 747 C CA . ASP A 1 99 ? 0.076 -2.092 19.353 1.00 73.75 99 ASP A CA 1
ATOM 748 C C . ASP A 1 99 ? -0.803 -2.859 18.342 1.00 73.75 99 ASP A C 1
ATOM 750 O O . ASP A 1 99 ? -0.333 -3.347 17.315 1.00 73.75 99 ASP A O 1
ATOM 754 N N . SER A 1 100 ? -2.093 -3.026 18.641 1.00 80.69 100 SER A N 1
ATOM 755 C CA . SER A 1 100 ? -3.079 -3.713 17.799 1.00 80.69 100 SER A CA 1
ATOM 756 C C . SER A 1 100 ? -4.313 -2.830 17.609 1.00 80.69 100 SER A C 1
ATOM 758 O O . SER A 1 100 ? -5.370 -3.119 18.178 1.00 80.69 100 SER A O 1
ATOM 760 N N . PRO A 1 101 ? -4.212 -1.744 16.826 1.00 85.19 101 PRO A N 1
ATOM 761 C CA . PRO A 1 101 ? -5.262 -0.730 16.754 1.00 85.19 101 PRO A CA 1
ATOM 762 C C . PRO A 1 101 ? -6.564 -1.248 16.121 1.00 85.19 101 PRO A C 1
ATOM 764 O O . PRO A 1 101 ? -7.646 -0.782 16.467 1.00 85.19 101 PRO A O 1
ATOM 767 N N . LEU A 1 102 ? -6.499 -2.297 15.291 1.00 91.06 102 LEU A N 1
ATOM 768 C CA . LEU A 1 102 ? -7.691 -2.975 14.765 1.00 91.06 102 LEU A CA 1
ATOM 769 C C . LEU A 1 102 ? -8.549 -3.649 15.853 1.00 91.06 102 LEU A C 1
ATOM 771 O O . LEU A 1 102 ? -9.722 -3.915 15.613 1.00 91.06 102 LEU A O 1
ATOM 775 N N . LYS A 1 103 ? -8.010 -3.909 17.054 1.00 90.56 103 LYS A N 1
ATOM 776 C CA . LYS A 1 103 ? -8.786 -4.456 18.185 1.00 90.56 103 LYS A CA 1
ATOM 777 C C . LYS A 1 103 ? -9.627 -3.408 18.907 1.00 90.56 103 LYS A C 1
ATOM 779 O O . LYS A 1 103 ? -10.431 -3.782 19.757 1.00 90.56 103 LYS A O 1
ATOM 784 N N . ALA A 1 104 ? -9.438 -2.123 18.606 1.00 90.06 104 ALA A N 1
ATOM 785 C CA . ALA A 1 104 ? -10.163 -1.051 19.276 1.00 90.06 104 ALA A CA 1
ATOM 786 C C . ALA A 1 104 ? -11.681 -1.123 19.025 1.00 90.06 104 ALA A C 1
ATOM 788 O O . ALA A 1 104 ? -12.452 -0.800 19.922 1.00 90.06 104 ALA A O 1
ATOM 789 N N . ASP A 1 105 ? -12.098 -1.595 17.844 1.00 92.62 105 ASP A N 1
ATOM 790 C CA . ASP A 1 105 ? -13.486 -1.934 17.510 1.00 92.62 105 ASP A CA 1
ATOM 791 C C . ASP A 1 105 ? -13.493 -3.128 16.538 1.00 92.62 105 ASP A C 1
ATOM 793 O O . ASP A 1 105 ? -12.692 -3.195 15.604 1.00 92.62 105 ASP A O 1
ATOM 797 N N . LEU A 1 106 ? -14.415 -4.078 16.710 1.00 90.06 106 LEU A N 1
ATOM 798 C CA . LEU A 1 106 ? -14.559 -5.226 15.800 1.00 90.06 106 LEU A CA 1
ATOM 799 C C . LEU A 1 106 ? -14.907 -4.800 14.364 1.00 90.06 106 LEU A C 1
ATOM 801 O O . LEU A 1 106 ? -14.587 -5.504 13.408 1.00 90.06 106 LEU A O 1
ATOM 805 N N . ARG A 1 107 ? -15.543 -3.638 14.213 1.00 92.44 107 ARG A N 1
ATOM 806 C CA . ARG A 1 107 ? -15.922 -3.014 12.943 1.00 92.44 107 ARG A CA 1
ATOM 807 C C . ARG A 1 107 ? -14.817 -2.124 12.379 1.00 92.44 107 ARG A C 1
ATOM 809 O O . ARG A 1 107 ? -14.995 -1.582 11.289 1.00 92.44 107 ARG A O 1
ATOM 816 N N . MET A 1 108 ? -13.701 -1.953 13.096 1.00 92.19 108 MET A N 1
ATOM 817 C CA . MET A 1 108 ? -12.528 -1.244 12.592 1.00 92.19 108 MET A CA 1
ATOM 818 C C . MET A 1 108 ? -12.031 -1.957 11.338 1.00 92.19 108 MET A C 1
ATOM 820 O O . MET A 1 108 ? -11.616 -3.112 11.409 1.00 92.19 108 MET A O 1
ATOM 824 N N . HIS A 1 109 ? -12.111 -1.293 10.195 1.00 92.25 109 HIS A N 1
ATOM 825 C CA . HIS A 1 109 ? -11.720 -1.855 8.910 1.00 92.25 109 HIS A CA 1
ATOM 826 C C . HIS A 1 109 ? -10.259 -1.547 8.598 1.00 92.25 109 HIS A C 1
ATOM 828 O O . HIS A 1 109 ? -9.501 -2.440 8.215 1.00 92.25 109 HIS A O 1
ATOM 834 N N . SER A 1 110 ? -9.867 -0.295 8.818 1.00 93.56 110 SER A N 1
ATOM 835 C CA . SER A 1 110 ? -8.513 0.165 8.576 1.00 93.56 110 SER A CA 1
ATOM 836 C C . SER A 1 110 ? -8.120 1.294 9.515 1.00 93.56 110 SER A C 1
ATOM 838 O O . SER A 1 110 ? -8.965 2.009 10.059 1.00 93.56 110 SER A O 1
ATOM 840 N N . ILE A 1 111 ? -6.817 1.455 9.697 1.00 92.94 111 ILE A N 1
ATOM 841 C CA . ILE A 1 111 ? -6.217 2.601 10.362 1.00 92.94 111 ILE A CA 1
ATOM 842 C C . ILE A 1 111 ? -4.874 2.919 9.723 1.00 92.94 111 ILE A C 1
ATOM 844 O O . ILE A 1 111 ? -4.060 2.034 9.478 1.00 92.94 111 ILE A O 1
ATOM 848 N N . VAL A 1 112 ? -4.652 4.198 9.462 1.00 92.81 112 VAL A N 1
ATOM 849 C CA . VAL A 1 112 ? -3.454 4.742 8.841 1.00 92.81 112 VAL A CA 1
ATOM 850 C C . VAL A 1 112 ? -2.766 5.658 9.841 1.00 92.81 112 VAL A C 1
ATOM 852 O O . VAL A 1 112 ? -3.397 6.546 10.409 1.00 92.81 112 VAL A O 1
ATOM 855 N N . HIS A 1 113 ? -1.467 5.463 10.027 1.00 89.88 113 HIS A N 1
ATOM 856 C CA . HIS A 1 113 ? -0.592 6.254 10.878 1.00 89.88 113 HIS A CA 1
ATOM 857 C C . HIS A 1 113 ? 0.482 6.934 10.033 1.00 89.88 113 HIS A C 1
ATOM 859 O O . HIS A 1 113 ? 1.077 6.307 9.156 1.00 89.88 113 HIS A O 1
ATOM 865 N N . SER A 1 114 ? 0.801 8.186 10.354 1.00 85.81 114 SER A N 1
ATOM 866 C CA . SER A 1 114 ? 2.066 8.785 9.924 1.00 85.81 114 SER A CA 1
ATOM 867 C C . SER A 1 114 ? 3.181 8.372 10.883 1.00 85.81 114 SER A C 1
ATOM 869 O O . SER A 1 114 ? 3.069 8.570 12.099 1.00 85.81 114 SER A O 1
ATOM 871 N N . LYS A 1 115 ? 4.258 7.816 10.333 1.00 78.62 115 LYS A N 1
ATOM 872 C CA . LYS A 1 115 ? 5.474 7.423 11.042 1.00 78.62 115 LYS A CA 1
ATOM 873 C C . LYS A 1 115 ? 6.621 8.331 10.603 1.00 78.62 115 LYS A C 1
ATOM 875 O O . LYS A 1 115 ? 6.949 8.416 9.418 1.00 78.62 115 LYS A O 1
ATOM 880 N N . ASP A 1 116 ? 7.192 9.035 11.575 1.00 73.94 116 ASP A N 1
ATOM 881 C CA . ASP A 1 116 ? 8.330 9.948 11.404 1.00 73.94 116 ASP A CA 1
ATOM 882 C C . ASP A 1 116 ? 8.107 11.083 10.376 1.00 73.94 116 ASP A C 1
ATOM 884 O O . ASP A 1 116 ? 9.052 11.733 9.945 1.00 73.94 116 ASP A O 1
ATOM 888 N N . GLY A 1 117 ? 6.853 11.348 9.984 1.00 69.88 117 GLY A N 1
ATOM 889 C CA . GLY A 1 117 ? 6.478 12.387 9.015 1.00 69.88 117 GLY A CA 1
ATOM 890 C C . GLY A 1 117 ? 6.749 12.043 7.545 1.00 69.88 117 GLY A C 1
ATOM 891 O O . GLY A 1 117 ? 6.259 12.749 6.668 1.00 69.88 117 GLY A O 1
ATOM 892 N N . GLU A 1 118 ? 7.470 10.957 7.271 1.00 74.81 118 GLU A N 1
ATOM 893 C CA . GLU A 1 118 ? 7.856 10.545 5.913 1.00 74.81 118 GLU A CA 1
ATOM 894 C C . GLU A 1 118 ? 7.167 9.252 5.475 1.00 74.81 118 GLU A C 1
ATOM 896 O O . GLU A 1 118 ? 6.760 9.124 4.322 1.00 74.81 118 GLU A O 1
ATOM 901 N N . SER A 1 119 ? 6.996 8.308 6.401 1.00 85.31 119 SER A N 1
ATOM 902 C CA . SER A 1 119 ? 6.421 7.000 6.107 1.00 85.31 119 SER A CA 1
ATOM 903 C C . SER A 1 119 ? 4.985 6.889 6.604 1.00 85.31 119 SER A C 1
ATOM 905 O O . SER A 1 119 ? 4.565 7.547 7.561 1.00 85.31 119 SER A O 1
ATOM 907 N N . THR A 1 120 ? 4.222 6.027 5.949 1.00 91.25 120 THR A N 1
ATOM 908 C CA . THR A 1 120 ? 2.857 5.695 6.331 1.00 91.25 120 THR A CA 1
ATOM 909 C C . THR A 1 120 ? 2.793 4.241 6.744 1.00 91.25 120 THR A C 1
ATOM 911 O O . THR A 1 120 ? 3.272 3.361 6.033 1.00 91.25 120 THR A O 1
ATOM 914 N N . ARG A 1 121 ? 2.172 3.985 7.892 1.00 92.75 121 ARG A N 1
ATOM 915 C CA . ARG A 1 121 ? 1.880 2.640 8.375 1.00 92.75 121 ARG A CA 1
ATOM 916 C C . ARG A 1 121 ? 0.377 2.437 8.393 1.00 92.75 121 ARG A C 1
ATOM 918 O O . ARG A 1 121 ? -0.323 3.155 9.097 1.00 92.75 121 ARG A O 1
ATOM 925 N N . ALA A 1 122 ? -0.117 1.462 7.651 1.00 93.69 122 ALA A N 1
ATOM 926 C CA . ALA A 1 122 ? -1.526 1.117 7.613 1.00 93.69 122 ALA A CA 1
ATOM 927 C C . ALA A 1 122 ? -1.748 -0.272 8.211 1.00 93.69 122 ALA A C 1
ATOM 929 O O . ALA A 1 122 ? -1.044 -1.220 7.868 1.00 93.69 122 ALA A O 1
ATOM 930 N N . HIS A 1 123 ? -2.743 -0.399 9.080 1.00 94.19 123 HIS A N 1
ATOM 931 C CA . HIS A 1 123 ? -3.305 -1.684 9.468 1.00 94.19 123 HIS A CA 1
ATOM 932 C C . HIS A 1 123 ? -4.659 -1.842 8.784 1.00 94.19 123 HIS A C 1
ATOM 934 O O . HIS A 1 123 ? -5.500 -0.948 8.870 1.00 94.19 123 HIS A O 1
ATOM 940 N N . VAL A 1 124 ? -4.872 -2.974 8.125 1.00 94.88 124 VAL A N 1
ATOM 941 C CA . VAL A 1 124 ? -6.086 -3.273 7.352 1.00 94.88 124 VAL A CA 1
ATOM 942 C C . VAL A 1 124 ? -6.556 -4.689 7.652 1.00 94.88 124 VAL A C 1
ATOM 944 O O . VAL A 1 124 ? -5.742 -5.555 7.976 1.00 94.88 124 VAL A O 1
ATOM 947 N N . ARG A 1 125 ? -7.864 -4.943 7.578 1.00 93.12 125 ARG A N 1
ATOM 948 C CA . ARG A 1 125 ? -8.394 -6.301 7.785 1.00 93.12 125 ARG A CA 1
ATOM 9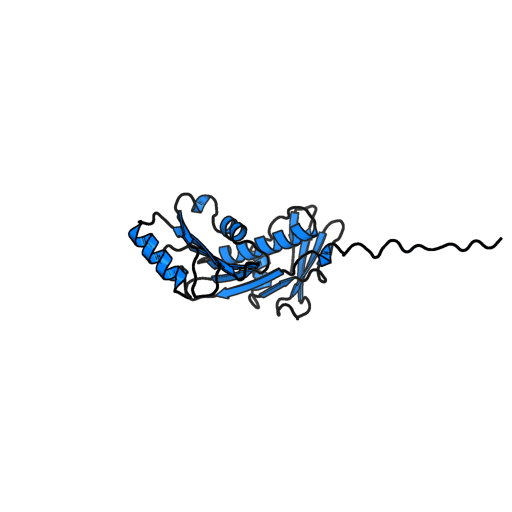49 C C . ARG A 1 125 ? -8.227 -7.200 6.563 1.00 93.12 125 ARG A C 1
ATOM 951 O O . ARG A 1 125 ? -7.876 -8.365 6.732 1.00 93.12 125 ARG A O 1
ATOM 958 N N . GLU A 1 126 ? -8.450 -6.669 5.364 1.00 93.12 126 GLU A N 1
ATOM 959 C CA . GLU A 1 126 ? -8.430 -7.456 4.129 1.00 93.12 126 GLU A CA 1
ATOM 960 C C . GLU A 1 126 ? -7.052 -7.422 3.460 1.00 93.12 126 GLU A C 1
ATOM 962 O O . GLU A 1 126 ? -6.345 -6.414 3.505 1.00 93.12 126 GLU A O 1
ATOM 967 N N . TYR A 1 127 ? -6.667 -8.531 2.828 1.00 95.31 127 TYR A N 1
ATOM 968 C CA . TYR A 1 127 ? -5.396 -8.622 2.103 1.00 95.31 127 TYR A CA 1
ATOM 969 C C . TYR A 1 127 ? -5.380 -7.728 0.860 1.00 95.31 127 TYR A C 1
ATOM 971 O O . TYR A 1 127 ? -4.413 -7.009 0.626 1.00 95.31 127 TYR A O 1
ATOM 979 N N . ASP A 1 128 ? -6.487 -7.698 0.117 1.00 95.12 128 ASP A N 1
ATOM 980 C CA . ASP A 1 128 ? -6.633 -6.874 -1.084 1.00 95.12 128 ASP A CA 1
ATOM 981 C C . ASP A 1 128 ? -6.432 -5.381 -0.798 1.00 95.12 128 ASP A C 1
ATOM 983 O O . ASP A 1 128 ? -5.881 -4.666 -1.631 1.00 95.12 128 ASP A O 1
ATOM 987 N N . ASP A 1 129 ? -6.821 -4.905 0.387 1.00 94.69 129 ASP A N 1
ATOM 988 C CA . ASP A 1 129 ? -6.586 -3.519 0.804 1.00 94.69 129 ASP A CA 1
ATOM 989 C C . ASP A 1 129 ? -5.092 -3.248 1.026 1.00 94.69 129 ASP A C 1
ATOM 991 O O . ASP A 1 129 ? -4.584 -2.179 0.680 1.00 94.69 129 ASP A O 1
ATOM 995 N N . ALA A 1 130 ? -4.367 -4.229 1.571 1.00 95.62 130 ALA A N 1
ATOM 996 C CA . ALA A 1 130 ? -2.923 -4.147 1.746 1.00 95.62 130 ALA A CA 1
ATOM 997 C C . ALA A 1 130 ? -2.203 -4.105 0.389 1.00 95.62 130 ALA A C 1
ATOM 999 O O . ALA A 1 130 ? -1.317 -3.271 0.181 1.00 95.62 130 ALA A O 1
ATOM 1000 N N . LEU A 1 131 ? -2.630 -4.950 -0.553 1.00 96.06 131 LEU A N 1
ATOM 1001 C CA . LEU A 1 131 ? -2.122 -4.953 -1.924 1.00 96.06 131 LEU A CA 1
ATOM 1002 C C . LEU A 1 131 ? -2.474 -3.657 -2.664 1.00 96.06 131 LEU A C 1
ATOM 1004 O O . LEU A 1 131 ? -1.631 -3.117 -3.372 1.00 96.06 131 LEU A O 1
ATOM 1008 N N . ALA A 1 132 ? -3.673 -3.105 -2.468 1.00 95.56 132 ALA A N 1
ATOM 1009 C CA . ALA A 1 132 ? -4.089 -1.852 -3.099 1.00 95.56 132 ALA A CA 1
ATOM 1010 C C . ALA A 1 132 ? -3.236 -0.655 -2.644 1.00 95.56 132 ALA A C 1
ATOM 1012 O O . ALA A 1 132 ? -2.891 0.215 -3.453 1.00 95.56 132 ALA A O 1
ATOM 1013 N N . LEU A 1 133 ? -2.846 -0.620 -1.365 1.00 95.81 133 LEU A N 1
ATOM 1014 C CA . LEU A 1 133 ? -1.903 0.375 -0.848 1.00 95.81 133 LEU A CA 1
ATOM 1015 C C . LEU A 1 133 ? -0.531 0.252 -1.517 1.00 95.81 133 LEU A C 1
ATOM 1017 O O . LEU A 1 133 ? 0.037 1.258 -1.948 1.00 95.81 133 LEU A O 1
ATOM 1021 N N . ALA A 1 134 ? -0.014 -0.974 -1.628 1.00 95.81 134 ALA A N 1
ATOM 1022 C CA . ALA A 1 134 ? 1.254 -1.249 -2.294 1.00 95.81 134 ALA A CA 1
ATOM 1023 C C . ALA A 1 134 ? 1.207 -0.871 -3.787 1.00 95.81 134 ALA A C 1
ATOM 1025 O O . ALA A 1 134 ? 2.091 -0.157 -4.263 1.00 95.81 134 ALA A O 1
ATOM 1026 N N . ALA A 1 135 ? 0.138 -1.250 -4.492 1.00 95.94 135 ALA A N 1
ATOM 1027 C CA . ALA A 1 135 ? -0.104 -0.897 -5.889 1.00 95.94 135 ALA A CA 1
ATOM 1028 C C . ALA A 1 135 ? -0.077 0.622 -6.100 1.00 95.94 135 ALA A C 1
ATOM 1030 O O . ALA A 1 135 ? 0.644 1.134 -6.957 1.00 95.94 135 ALA A O 1
ATOM 1031 N N . THR A 1 136 ? -0.805 1.359 -5.259 1.00 95.44 136 THR A N 1
ATOM 1032 C CA . THR A 1 136 ? -0.873 2.824 -5.333 1.00 95.44 136 THR A CA 1
ATOM 1033 C C . THR A 1 136 ? 0.486 3.469 -5.075 1.00 95.44 136 THR A C 1
ATOM 1035 O O . THR A 1 136 ? 0.842 4.459 -5.717 1.00 95.44 136 THR A O 1
ATOM 1038 N N . ALA A 1 137 ? 1.270 2.921 -4.145 1.00 95.38 137 ALA A N 1
ATOM 1039 C CA . ALA A 1 137 ? 2.608 3.418 -3.859 1.00 95.38 137 ALA A CA 1
ATOM 1040 C C . ALA A 1 137 ? 3.567 3.214 -5.044 1.00 95.38 137 ALA A C 1
ATOM 1042 O O . ALA A 1 137 ? 4.305 4.139 -5.388 1.00 95.38 137 ALA A O 1
ATOM 1043 N N . ILE A 1 138 ? 3.508 2.053 -5.705 1.00 95.31 138 ILE A N 1
ATOM 1044 C CA . ILE A 1 138 ? 4.272 1.761 -6.929 1.00 95.31 138 ILE A CA 1
ATOM 1045 C C . ILE A 1 138 ? 3.866 2.724 -8.054 1.00 95.31 138 ILE A C 1
ATOM 1047 O O . ILE A 1 138 ? 4.721 3.367 -8.663 1.00 95.31 138 ILE A O 1
ATOM 1051 N N . ALA A 1 139 ? 2.561 2.906 -8.270 1.00 95.19 139 ALA A N 1
ATOM 1052 C CA . ALA A 1 139 ? 2.033 3.823 -9.277 1.00 95.19 139 ALA A CA 1
ATOM 1053 C C . ALA A 1 139 ? 2.519 5.260 -9.059 1.00 95.19 139 ALA A C 1
ATOM 1055 O O . ALA A 1 139 ? 2.974 5.921 -9.993 1.00 95.19 139 ALA A O 1
ATOM 1056 N N . LYS A 1 140 ? 2.467 5.747 -7.814 1.00 93.44 140 LYS A N 1
ATOM 1057 C CA . LYS A 1 140 ? 2.925 7.094 -7.444 1.00 93.44 140 LYS A CA 1
ATOM 1058 C C . LYS A 1 140 ? 4.427 7.266 -7.595 1.00 93.44 140 LYS A C 1
ATOM 1060 O O . LYS A 1 140 ? 4.866 8.336 -8.021 1.00 93.44 140 LYS A O 1
ATOM 1065 N N . TYR A 1 141 ? 5.205 6.242 -7.258 1.00 93.56 141 TYR A N 1
ATOM 1066 C CA . TYR A 1 141 ? 6.644 6.248 -7.478 1.00 93.56 141 TYR A CA 1
ATOM 1067 C C . TYR A 1 141 ? 6.962 6.441 -8.965 1.00 93.56 141 TYR A C 1
ATOM 1069 O O . TYR A 1 141 ? 7.645 7.401 -9.326 1.00 93.56 141 TYR A O 1
ATOM 1077 N N . THR A 1 142 ? 6.376 5.617 -9.834 1.00 93.44 142 THR A N 1
ATOM 1078 C CA . THR A 1 142 ? 6.588 5.723 -11.285 1.00 93.44 142 THR A CA 1
ATOM 1079 C C . THR A 1 142 ? 6.020 7.019 -11.850 1.00 93.44 142 THR A C 1
ATOM 1081 O O . THR A 1 142 ? 6.681 7.668 -12.658 1.00 93.44 142 THR A O 1
ATOM 1084 N N . SER A 1 143 ? 4.873 7.478 -11.343 1.00 93.31 143 SER A N 1
ATOM 1085 C CA . SER A 1 143 ? 4.303 8.776 -11.723 1.00 93.31 143 SER A CA 1
ATOM 1086 C C . SER A 1 143 ? 5.249 9.933 -11.401 1.00 93.31 143 SER A C 1
ATOM 1088 O O . SER A 1 143 ? 5.396 10.869 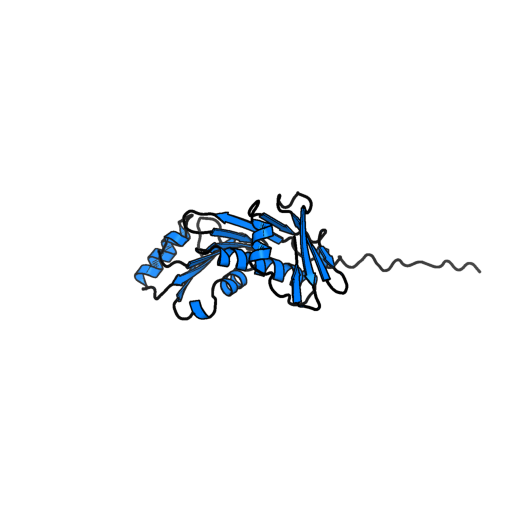-12.183 1.00 93.31 143 SER A O 1
ATOM 1090 N N . SER A 1 144 ? 5.936 9.863 -10.258 1.00 90.94 144 SER A N 1
ATOM 1091 C CA . SER A 1 144 ? 6.911 10.879 -9.841 1.00 90.94 144 SER A CA 1
ATOM 1092 C C . SER A 1 144 ? 8.153 10.887 -10.734 1.00 90.94 144 SER A C 1
ATOM 1094 O O . SER A 1 144 ? 8.732 11.946 -10.963 1.00 90.94 144 SER A O 1
ATOM 1096 N N . ILE A 1 145 ? 8.553 9.722 -11.251 1.00 89.38 145 ILE A N 1
ATOM 1097 C CA . ILE A 1 145 ? 9.678 9.579 -12.183 1.00 89.38 145 ILE A CA 1
ATOM 1098 C C . ILE A 1 145 ? 9.313 10.076 -13.584 1.00 89.38 145 ILE A C 1
ATOM 1100 O O . ILE A 1 145 ? 10.107 10.780 -14.209 1.00 89.38 145 ILE A O 1
ATOM 1104 N N . LEU A 1 146 ? 8.122 9.726 -14.073 1.00 90.25 146 LEU A N 1
ATOM 1105 C CA . LEU A 1 146 ? 7.638 10.132 -15.393 1.00 90.25 146 LEU A CA 1
ATOM 1106 C C . LEU A 1 146 ? 7.187 11.596 -15.445 1.00 90.25 146 LEU A C 1
ATOM 1108 O O . LEU A 1 146 ? 7.227 12.212 -16.509 1.00 90.25 146 LEU A O 1
ATOM 1112 N N . GLY A 1 147 ? 6.772 12.160 -14.309 1.00 89.38 147 GLY A N 1
ATOM 1113 C CA . GLY A 1 147 ? 6.138 13.476 -14.250 1.00 89.38 147 GLY A CA 1
ATOM 1114 C C . GLY A 1 147 ? 4.694 13.484 -14.766 1.00 89.38 147 GLY A C 1
ATOM 1115 O O . GLY A 1 147 ? 4.171 14.560 -15.051 1.00 89.38 147 GLY A O 1
ATOM 1116 N N . ASP A 1 148 ? 4.063 12.313 -14.881 1.00 89.44 148 ASP A N 1
ATOM 1117 C CA . ASP A 1 148 ? 2.678 12.125 -15.320 1.00 89.44 148 ASP A CA 1
ATOM 1118 C C . ASP A 1 148 ? 2.003 11.023 -14.492 1.00 89.44 148 ASP A C 1
ATOM 1120 O O . ASP A 1 148 ? 2.678 10.199 -13.877 1.00 89.44 148 ASP A O 1
ATOM 1124 N N . THR A 1 149 ? 0.675 11.006 -14.439 1.00 91.69 149 THR A N 1
ATOM 1125 C CA . THR A 1 149 ? -0.082 10.008 -13.675 1.00 91.69 149 THR A CA 1
ATOM 1126 C C . THR A 1 149 ? -0.040 8.644 -14.353 1.00 91.69 149 THR A C 1
ATOM 1128 O O . THR A 1 149 ? -0.352 8.541 -15.535 1.00 91.69 149 THR A O 1
ATOM 1131 N N . CYS A 1 150 ? 0.283 7.607 -13.586 1.00 93.88 150 CYS A N 1
ATOM 1132 C CA . CYS A 1 150 ? 0.249 6.210 -14.019 1.00 93.88 150 CYS A CA 1
ATOM 1133 C C . CYS A 1 150 ? -0.938 5.477 -13.392 1.00 93.88 150 CYS A C 1
ATOM 1135 O O . CYS A 1 150 ? -1.273 5.727 -12.224 1.00 93.88 150 CYS A O 1
ATOM 1137 N N . SER A 1 151 ? -1.523 4.522 -14.115 1.00 95.94 151 SER A N 1
ATOM 1138 C CA . SER A 1 151 ? -2.429 3.542 -13.517 1.00 95.94 151 SER A CA 1
ATOM 1139 C C . SER A 1 151 ? -1.719 2.734 -12.428 1.00 95.94 151 SER A C 1
ATOM 1141 O O . SER A 1 151 ? -0.490 2.675 -12.349 1.00 95.94 151 SER A O 1
ATOM 1143 N N . SER A 1 152 ? -2.500 2.120 -11.541 1.00 95.31 152 SER A N 1
ATOM 1144 C CA . SER A 1 152 ? -1.952 1.195 -10.547 1.00 95.31 152 SER A CA 1
ATOM 1145 C C . SER A 1 152 ? -1.805 -0.211 -11.130 1.00 95.31 152 SER A C 1
ATOM 1147 O O . SER A 1 152 ? -2.677 -0.622 -11.898 1.00 95.31 152 SER A O 1
ATOM 1149 N N . PRO A 1 153 ? -0.747 -0.960 -10.760 1.00 96.25 153 PRO A N 1
ATOM 1150 C CA . PRO A 1 153 ? -0.633 -2.367 -11.120 1.00 96.25 153 PRO A CA 1
ATOM 1151 C C . PRO A 1 153 ? -1.802 -3.161 -10.538 1.00 96.25 153 PRO A C 1
ATOM 1153 O O . PRO A 1 153 ? -2.360 -2.811 -9.492 1.00 96.25 153 PRO A O 1
ATOM 1156 N N . ASP A 1 154 ? -2.178 -4.239 -11.218 1.00 95.44 154 ASP A N 1
ATOM 1157 C CA . ASP A 1 154 ? -3.193 -5.151 -10.714 1.00 95.44 154 ASP A CA 1
ATOM 1158 C C . ASP A 1 154 ? -2.725 -5.862 -9.437 1.00 95.44 154 ASP A C 1
ATOM 1160 O O . ASP A 1 154 ? -1.535 -6.077 -9.202 1.00 95.44 154 ASP A O 1
ATOM 1164 N N . LEU A 1 155 ? -3.684 -6.224 -8.581 1.00 95.50 155 LEU A N 1
ATOM 1165 C CA . LEU A 1 155 ? -3.365 -6.801 -7.274 1.00 95.50 155 LEU A CA 1
ATOM 1166 C C . LEU A 1 155 ? -2.648 -8.150 -7.395 1.00 95.50 155 LEU A C 1
ATOM 1168 O O . LEU A 1 155 ? -1.831 -8.456 -6.540 1.00 95.50 155 LEU A O 1
ATOM 1172 N N . GLY A 1 156 ? -2.916 -8.926 -8.453 1.00 95.44 156 GLY A N 1
ATOM 1173 C CA . GLY A 1 156 ? -2.244 -10.207 -8.689 1.00 95.44 156 GLY A CA 1
ATOM 1174 C C . GLY A 1 156 ? -0.757 -10.037 -8.997 1.00 95.44 156 GLY A C 1
ATOM 1175 O O . GLY A 1 156 ? 0.065 -10.800 -8.498 1.00 95.44 156 GLY A O 1
ATOM 1176 N N . LEU A 1 157 ? -0.405 -9.002 -9.758 1.00 94.88 157 LEU A N 1
ATOM 1177 C CA . LEU A 1 157 ? 0.980 -8.629 -10.022 1.00 94.88 157 LEU A CA 1
ATOM 1178 C C . LEU A 1 157 ? 1.685 -8.091 -8.771 1.00 94.88 157 LEU A C 1
ATOM 1180 O O . LEU A 1 157 ? 2.846 -8.392 -8.526 1.00 94.88 157 LEU A O 1
ATOM 1184 N N . VAL A 1 158 ? 0.992 -7.312 -7.940 1.00 95.38 158 VAL A N 1
ATOM 1185 C CA . VAL A 1 158 ? 1.566 -6.839 -6.668 1.00 95.38 158 VAL A CA 1
ATOM 1186 C C . VAL A 1 158 ? 1.769 -7.992 -5.686 1.00 95.38 158 VAL A C 1
ATOM 1188 O O . VAL A 1 158 ? 2.793 -8.043 -5.001 1.00 95.38 158 VAL A O 1
ATOM 1191 N N . ASP A 1 159 ? 0.823 -8.928 -5.646 1.00 95.06 159 ASP A N 1
ATOM 1192 C CA . ASP A 1 159 ? 0.918 -10.158 -4.866 1.00 95.06 159 ASP A CA 1
ATOM 1193 C C . ASP A 1 159 ? 2.130 -10.990 -5.297 1.00 95.06 159 ASP A C 1
ATOM 1195 O O . ASP A 1 159 ? 2.938 -11.346 -4.444 1.00 95.06 159 ASP A O 1
ATOM 1199 N N . SER A 1 160 ? 2.348 -11.206 -6.603 1.00 92.44 160 SER A N 1
ATOM 1200 C CA . SER A 1 160 ? 3.478 -12.020 -7.088 1.00 92.44 160 SER A CA 1
ATOM 1201 C C . SER A 1 160 ? 4.843 -11.477 -6.651 1.00 92.44 160 SER A C 1
ATOM 1203 O O . SER A 1 160 ? 5.749 -12.249 -6.329 1.00 92.44 160 SER A O 1
ATOM 1205 N N . VAL A 1 161 ? 4.984 -10.151 -6.573 1.00 91.25 161 VAL A N 1
ATOM 1206 C CA . VAL A 1 161 ? 6.219 -9.500 -6.120 1.00 91.25 161 VAL A CA 1
ATOM 1207 C C . VAL A 1 161 ? 6.379 -9.583 -4.594 1.00 91.25 161 VAL A C 1
ATOM 1209 O O . VAL A 1 161 ? 7.498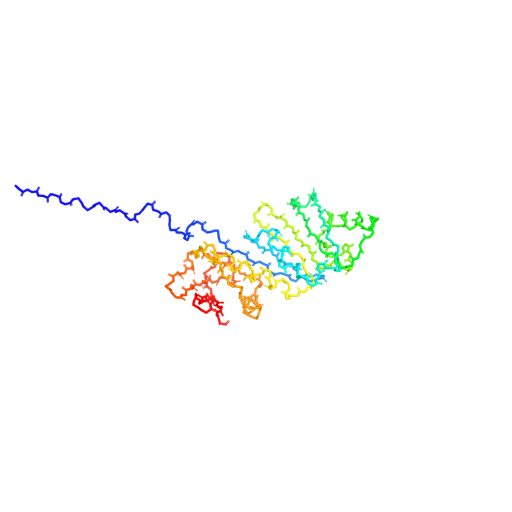 -9.733 -4.098 1.00 91.25 161 VAL A O 1
ATOM 1212 N N . LEU A 1 162 ? 5.285 -9.508 -3.830 1.00 90.25 162 LEU A N 1
ATOM 1213 C CA . LEU A 1 162 ? 5.317 -9.532 -2.361 1.00 90.25 162 LEU A CA 1
ATOM 1214 C C . LEU A 1 162 ? 5.319 -10.948 -1.761 1.00 90.25 162 LEU A C 1
ATOM 1216 O O . LEU A 1 162 ? 5.821 -11.107 -0.647 1.00 90.25 162 LEU A O 1
ATOM 1220 N N . ASP A 1 163 ? 4.819 -11.963 -2.470 1.00 85.19 163 ASP A N 1
ATOM 1221 C CA . ASP A 1 163 ? 4.497 -13.310 -1.956 1.00 85.19 163 ASP A CA 1
ATOM 1222 C C . ASP A 1 163 ? 5.647 -13.967 -1.171 1.00 85.19 163 ASP A C 1
ATOM 1224 O O . ASP A 1 163 ? 5.450 -14.609 -0.137 1.00 85.19 163 ASP A O 1
ATOM 1228 N N . ARG A 1 164 ? 6.898 -13.768 -1.605 1.00 71.50 164 ARG A N 1
ATOM 1229 C CA . ARG A 1 164 ? 8.048 -14.460 -0.999 1.00 71.50 164 ARG A CA 1
ATOM 1230 C C . ARG A 1 164 ? 8.537 -13.857 0.311 1.00 71.50 164 ARG A C 1
ATOM 1232 O O . ARG A 1 164 ? 8.984 -14.603 1.184 1.00 71.50 164 ARG A O 1
ATOM 1239 N N . THR A 1 165 ? 8.562 -12.535 0.424 1.00 85.75 165 THR A N 1
ATOM 1240 C CA . THR A 1 165 ? 9.260 -11.844 1.524 1.00 85.75 165 THR A CA 1
ATOM 1241 C C . THR A 1 165 ? 8.404 -10.800 2.223 1.00 85.75 165 THR A C 1
ATOM 1243 O O . THR A 1 165 ? 8.783 -10.340 3.299 1.00 85.75 165 THR A O 1
ATOM 1246 N N . GLY A 1 166 ? 7.274 -10.413 1.629 1.00 89.44 166 GLY A N 1
ATOM 1247 C CA . GLY A 1 166 ? 6.499 -9.248 2.035 1.00 89.44 166 GLY A CA 1
ATOM 1248 C C . GLY A 1 166 ? 7.262 -7.936 1.855 1.00 89.44 166 GLY A C 1
ATOM 1249 O O . GLY A 1 166 ? 6.854 -6.923 2.408 1.00 89.44 166 GLY A O 1
ATOM 1250 N N . LEU A 1 167 ? 8.385 -7.923 1.134 1.00 93.19 167 LEU A N 1
ATOM 1251 C CA . LEU A 1 167 ? 9.234 -6.748 0.991 1.00 93.19 167 LEU A CA 1
ATOM 1252 C C . LEU A 1 167 ? 9.338 -6.353 -0.473 1.00 93.19 167 LEU A C 1
ATOM 1254 O O . LEU A 1 167 ? 9.681 -7.167 -1.323 1.00 93.19 167 LEU A O 1
ATOM 1258 N N . VAL A 1 168 ? 9.131 -5.069 -0.738 1.00 93.38 168 VAL A N 1
ATOM 1259 C CA . VAL A 1 168 ? 9.466 -4.434 -2.012 1.00 93.38 168 VAL A CA 1
ATOM 1260 C C . VAL A 1 168 ? 10.352 -3.242 -1.717 1.00 93.38 168 VAL A C 1
ATOM 1262 O O . VAL A 1 168 ? 9.991 -2.361 -0.936 1.00 93.38 168 VAL A O 1
ATOM 1265 N N . SER A 1 169 ? 11.517 -3.195 -2.351 1.00 94.25 169 SER A N 1
ATOM 1266 C CA . SER A 1 169 ? 12.346 -2.000 -2.387 1.00 94.25 169 SER A CA 1
ATOM 1267 C C . SER A 1 169 ? 12.663 -1.632 -3.826 1.00 94.25 169 SER A C 1
ATOM 1269 O O . SER A 1 169 ? 13.159 -2.462 -4.582 1.00 94.25 169 SER A O 1
ATOM 1271 N N . ILE A 1 170 ? 12.386 -0.381 -4.180 1.00 93.50 170 ILE A N 1
ATOM 1272 C CA . ILE A 1 170 ? 12.645 0.182 -5.500 1.00 93.50 170 ILE A CA 1
ATOM 1273 C C . ILE A 1 170 ? 13.608 1.345 -5.332 1.00 93.50 170 ILE A C 1
ATOM 1275 O O . ILE A 1 170 ? 13.337 2.304 -4.597 1.00 93.50 170 ILE A O 1
ATOM 1279 N N . ARG A 1 171 ? 14.752 1.260 -6.006 1.00 91.75 171 ARG A N 1
ATOM 1280 C CA . ARG A 1 171 ? 15.755 2.323 -6.009 1.00 91.75 171 ARG A CA 1
ATOM 1281 C C . ARG A 1 171 ? 15.719 3.039 -7.353 1.00 91.75 171 ARG A C 1
ATOM 1283 O O . ARG A 1 171 ? 15.726 2.369 -8.377 1.00 91.75 171 ARG A O 1
ATOM 1290 N N . PRO A 1 172 ? 15.812 4.380 -7.385 1.00 89.06 172 PRO A N 1
ATOM 1291 C CA . PRO A 1 172 ? 15.814 5.114 -8.652 1.00 89.06 172 PRO A CA 1
ATOM 1292 C C . PRO A 1 172 ? 16.928 4.710 -9.620 1.00 89.06 172 PRO A C 1
ATOM 1294 O O . PRO A 1 172 ? 16.764 4.830 -10.825 1.00 89.06 172 PRO A O 1
ATOM 1297 N N . ILE A 1 173 ? 18.064 4.223 -9.108 1.00 88.06 173 ILE A N 1
ATOM 1298 C CA . ILE A 1 173 ? 19.166 3.725 -9.944 1.00 88.06 173 ILE A CA 1
ATOM 1299 C C . ILE A 1 173 ? 18.831 2.410 -10.665 1.00 88.06 173 ILE A C 1
ATOM 1301 O O . ILE A 1 173 ? 19.505 2.059 -11.624 1.00 88.06 173 ILE A O 1
ATOM 1305 N N . GLU A 1 174 ? 17.810 1.691 -10.202 1.00 90.00 174 GLU A N 1
ATOM 1306 C CA . GLU A 1 174 ? 17.302 0.452 -10.799 1.00 90.00 174 GLU A CA 1
ATOM 1307 C C . GLU A 1 174 ? 16.073 0.718 -11.673 1.00 90.00 174 GLU A C 1
ATOM 1309 O O . GLU A 1 174 ? 15.398 -0.220 -12.076 1.00 90.00 174 GLU A O 1
ATOM 1314 N N . THR A 1 175 ? 15.754 1.988 -11.941 1.00 91.81 175 THR A N 1
ATOM 1315 C CA . THR A 1 175 ? 14.663 2.374 -12.835 1.00 91.81 175 THR A CA 1
ATOM 1316 C C . THR A 1 175 ? 15.219 2.970 -14.121 1.00 91.81 175 THR A C 1
ATOM 1318 O O . THR A 1 175 ? 15.935 3.975 -14.092 1.00 91.81 175 THR A O 1
ATOM 1321 N N . GLU A 1 176 ? 14.856 2.379 -15.257 1.00 92.56 176 GLU A N 1
ATOM 1322 C CA . GLU A 1 176 ? 15.228 2.852 -16.589 1.00 92.56 176 GLU A CA 1
ATOM 1323 C C . GLU A 1 176 ? 13.987 3.348 -17.341 1.00 92.56 176 GLU A C 1
ATOM 1325 O O . GLU A 1 176 ? 12.976 2.658 -17.460 1.00 92.56 176 GLU A O 1
ATOM 1330 N N . ILE A 1 177 ? 14.054 4.577 -17.856 1.00 91.88 177 ILE A N 1
ATOM 1331 C CA . ILE A 1 177 ? 12.945 5.204 -18.582 1.00 91.88 177 ILE A CA 1
ATOM 1332 C C . ILE A 1 177 ? 13.232 5.125 -20.077 1.00 91.88 177 ILE A C 1
ATOM 1334 O O . ILE A 1 177 ? 14.226 5.679 -20.558 1.00 91.88 177 ILE A O 1
ATOM 1338 N N . PHE A 1 178 ? 12.321 4.507 -20.820 1.00 92.00 178 PHE A N 1
ATOM 1339 C CA . PHE A 1 178 ? 12.344 4.453 -22.276 1.00 92.00 178 PHE A CA 1
ATOM 1340 C C . PHE A 1 178 ? 11.208 5.293 -22.865 1.00 92.00 178 PHE A C 1
ATOM 1342 O O . PHE A 1 178 ? 10.345 5.812 -22.163 1.00 92.00 178 PHE A O 1
ATOM 1349 N N . SER A 1 179 ? 11.195 5.442 -24.192 1.00 90.88 179 SER A N 1
ATOM 1350 C CA . SER A 1 179 ? 10.173 6.244 -24.877 1.00 90.88 179 SER A CA 1
ATOM 1351 C C . SER A 1 179 ? 8.765 5.650 -24.810 1.00 90.88 179 SER A C 1
ATOM 1353 O O . SER A 1 179 ? 7.805 6.377 -25.038 1.00 90.88 179 SER A O 1
ATOM 1355 N N . THR A 1 180 ? 8.645 4.341 -24.576 1.00 92.81 180 THR A N 1
ATOM 1356 C CA . THR A 1 180 ? 7.363 3.617 -24.616 1.00 92.81 180 THR A CA 1
ATOM 1357 C C . THR A 1 180 ? 7.061 2.838 -23.339 1.00 92.81 180 THR A C 1
ATOM 1359 O O . THR A 1 180 ? 5.934 2.396 -23.164 1.00 92.81 180 THR A O 1
ATOM 1362 N N . PHE A 1 181 ? 8.038 2.657 -22.450 1.00 94.56 181 PHE A N 1
ATOM 1363 C CA . PHE A 1 181 ? 7.854 1.941 -21.193 1.00 94.56 181 PHE A CA 1
ATOM 1364 C C . PHE A 1 181 ? 8.841 2.422 -20.127 1.00 94.56 181 PHE A C 1
ATOM 1366 O O . PHE A 1 181 ? 9.844 3.071 -20.439 1.00 94.56 181 PHE A O 1
ATOM 1373 N N . VAL A 1 182 ? 8.563 2.075 -18.876 1.00 94.62 182 VAL A N 1
ATOM 1374 C CA . VAL A 1 182 ? 9.478 2.219 -17.740 1.00 94.62 182 VAL A CA 1
ATOM 1375 C C . VAL A 1 182 ? 9.794 0.834 -17.206 1.00 94.62 182 VAL A C 1
ATOM 1377 O O . VAL A 1 182 ? 8.878 0.067 -16.916 1.00 94.62 182 VAL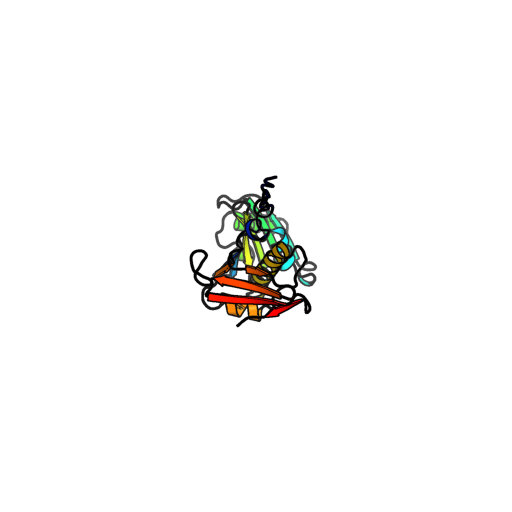 A O 1
ATOM 1380 N N . ASP A 1 183 ? 11.078 0.530 -17.086 1.00 94.81 183 ASP A N 1
ATOM 1381 C CA . ASP A 1 183 ? 11.588 -0.667 -16.426 1.00 94.81 183 ASP A CA 1
ATOM 1382 C C . ASP A 1 183 ? 11.888 -0.316 -14.966 1.00 94.81 183 ASP A C 1
ATOM 1384 O O . ASP A 1 183 ? 12.675 0.593 -14.690 1.00 94.81 183 ASP A O 1
ATOM 1388 N N . VAL A 1 184 ? 11.207 -0.981 -14.037 1.00 94.62 184 VAL A N 1
ATOM 1389 C CA . VAL A 1 184 ? 11.315 -0.757 -12.598 1.00 94.62 184 VAL A CA 1
ATOM 1390 C C . VAL A 1 184 ? 11.898 -2.006 -11.945 1.00 94.62 184 VAL A C 1
ATOM 1392 O O . VAL A 1 184 ? 11.186 -2.976 -11.677 1.00 94.62 184 VAL A O 1
ATOM 1395 N N . GLY A 1 185 ? 13.194 -1.969 -11.642 1.00 94.00 185 GLY A N 1
ATOM 1396 C CA . GLY A 1 185 ? 13.870 -3.016 -10.887 1.00 94.00 185 GLY A CA 1
ATOM 1397 C C . GLY A 1 185 ? 13.431 -3.042 -9.422 1.00 94.00 185 GLY A C 1
ATOM 1398 O O . GLY A 1 185 ? 13.424 -2.017 -8.733 1.00 94.00 185 GLY A O 1
ATOM 1399 N N . ILE A 1 186 ? 13.089 -4.235 -8.936 1.00 93.25 186 ILE A N 1
ATOM 1400 C CA . ILE A 1 186 ? 12.594 -4.476 -7.581 1.00 93.25 186 ILE A CA 1
ATOM 1401 C C . ILE A 1 186 ? 13.533 -5.412 -6.841 1.00 93.25 186 ILE A C 1
ATOM 1403 O O . ILE A 1 186 ? 13.868 -6.490 -7.324 1.00 93.25 186 ILE A O 1
ATOM 1407 N N . SER A 1 187 ? 13.906 -5.022 -5.628 1.00 93.06 187 SER A N 1
ATOM 1408 C CA . SER A 1 187 ? 14.563 -5.899 -4.669 1.00 93.06 187 SER A CA 1
ATOM 1409 C C . SER A 1 187 ? 13.551 -6.442 -3.662 1.00 93.06 187 SER A C 1
ATOM 1411 O O . SER A 1 187 ? 13.010 -5.688 -2.843 1.00 93.06 187 SER A O 1
ATOM 1413 N N . THR A 1 188 ? 13.342 -7.758 -3.681 1.00 90.44 188 THR A N 1
ATOM 1414 C CA . THR A 1 188 ? 12.490 -8.462 -2.705 1.00 90.44 188 THR A CA 1
ATOM 1415 C C . THR A 1 188 ? 13.251 -8.882 -1.444 1.00 90.44 188 THR A C 1
ATOM 1417 O O . THR A 1 188 ? 12.653 -9.184 -0.414 1.00 90.44 188 THR A O 1
ATOM 1420 N N . ASN A 1 189 ? 14.587 -8.834 -1.467 1.00 86.75 189 ASN A N 1
ATOM 1421 C CA . ASN A 1 189 ? 15.456 -9.176 -0.334 1.00 86.75 189 ASN A CA 1
ATOM 1422 C C . ASN A 1 189 ? 15.919 -7.948 0.483 1.00 86.75 189 ASN A C 1
ATOM 1424 O O . ASN A 1 189 ? 16.893 -8.027 1.237 1.00 86.75 189 ASN A O 1
ATOM 1428 N N . GLY A 1 190 ? 15.254 -6.800 0.321 1.00 83.75 190 GLY A N 1
ATOM 1429 C CA . GLY A 1 190 ? 15.508 -5.572 1.079 1.00 83.75 190 GLY A CA 1
ATOM 1430 C C . GLY A 1 190 ? 16.372 -4.522 0.356 1.00 83.75 190 GLY A C 1
ATOM 1431 O O . GLY A 1 190 ? 16.941 -4.776 -0.704 1.00 83.75 190 GLY A O 1
ATOM 1432 N N . PRO A 1 191 ? 16.509 -3.314 0.931 1.00 82.00 191 PRO A N 1
ATOM 1433 C CA . PRO A 1 191 ? 16.992 -2.123 0.215 1.00 82.00 191 PRO A CA 1
ATOM 1434 C C . PRO A 1 191 ? 18.482 -2.142 -0.162 1.00 82.00 191 PRO A C 1
ATOM 1436 O O . PRO A 1 191 ? 18.927 -1.393 -1.036 1.00 82.00 191 PRO A O 1
ATOM 1439 N N . SER A 1 192 ? 19.281 -2.976 0.506 1.00 85.75 192 SER A N 1
ATOM 1440 C CA . SER A 1 192 ? 20.704 -3.155 0.202 1.00 85.75 192 SER A CA 1
ATOM 1441 C C . SER A 1 192 ? 20.967 -4.238 -0.844 1.00 85.75 192 SER A C 1
ATOM 1443 O O . SER A 1 192 ? 22.075 -4.298 -1.376 1.00 85.75 192 SER A O 1
ATOM 1445 N N . SER A 1 193 ? 19.984 -5.089 -1.129 1.00 88.50 193 SER A N 1
ATOM 1446 C CA . SER A 1 193 ? 20.107 -6.164 -2.113 1.00 88.50 193 SER A CA 1
ATOM 1447 C C . SER A 1 193 ? 19.936 -5.600 -3.534 1.00 88.50 193 SER A C 1
ATOM 1449 O O . SER A 1 193 ? 19.316 -4.546 -3.704 1.00 88.50 193 SER A O 1
ATOM 1451 N N . PRO A 1 194 ? 20.562 -6.200 -4.560 1.00 90.19 194 PRO A N 1
ATOM 1452 C CA . PRO A 1 194 ? 20.270 -5.860 -5.951 1.00 90.19 194 PRO A CA 1
ATOM 1453 C C . PRO A 1 194 ? 18.830 -6.248 -6.303 1.00 90.19 194 PRO A C 1
ATOM 1455 O O . PRO A 1 194 ? 18.287 -7.168 -5.688 1.00 90.19 194 PRO A O 1
ATOM 1458 N N . ALA A 1 195 ? 18.247 -5.575 -7.294 1.00 91.25 195 ALA A N 1
ATOM 1459 C CA . ALA A 1 195 ? 16.984 -5.991 -7.878 1.00 91.25 195 ALA A CA 1
ATOM 1460 C C . ALA A 1 195 ? 17.049 -7.455 -8.343 1.00 91.25 195 ALA A C 1
ATOM 1462 O O . ALA A 1 195 ? 18.023 -7.890 -8.965 1.00 91.25 195 ALA A O 1
ATOM 1463 N N . ASP A 1 196 ? 16.013 -8.209 -7.998 1.00 91.19 196 ASP A N 1
ATOM 1464 C CA . ASP A 1 196 ? 15.839 -9.627 -8.306 1.00 91.19 196 ASP A CA 1
ATOM 1465 C C . ASP A 1 196 ? 14.507 -9.928 -9.005 1.00 91.19 196 ASP A C 1
ATOM 1467 O O . ASP A 1 196 ? 14.267 -11.073 -9.386 1.00 91.19 196 ASP A O 1
ATOM 1471 N N . SER A 1 197 ? 13.682 -8.901 -9.208 1.00 91.75 197 SER A N 1
ATOM 1472 C CA . SER A 1 197 ? 12.465 -8.918 -10.010 1.00 91.75 197 SER A CA 1
ATOM 1473 C C . SER A 1 197 ? 12.320 -7.590 -10.761 1.00 91.75 197 SER A C 1
ATOM 1475 O O . SER A 1 197 ? 13.041 -6.623 -10.487 1.00 91.75 197 SER A O 1
ATOM 1477 N N . VAL A 1 198 ? 11.398 -7.540 -11.717 1.00 93.31 198 VAL A N 1
ATOM 1478 C CA . VAL A 1 198 ? 11.129 -6.366 -12.545 1.00 93.31 198 VAL A CA 1
ATOM 1479 C C . VAL A 1 198 ? 9.632 -6.167 -12.735 1.00 93.31 198 VAL A C 1
ATOM 1481 O O . VAL A 1 198 ? 8.887 -7.120 -12.963 1.00 93.31 198 VAL A O 1
ATOM 1484 N N . LEU A 1 199 ? 9.205 -4.907 -12.681 1.00 95.31 199 LEU A N 1
ATOM 1485 C CA . LEU A 1 199 ? 7.914 -4.472 -13.195 1.00 95.31 199 LEU A CA 1
ATOM 1486 C C . LEU A 1 199 ? 8.125 -3.530 -14.373 1.00 95.31 199 LEU A C 1
ATOM 1488 O O . LEU A 1 199 ? 8.929 -2.604 -14.311 1.00 95.31 199 LEU A O 1
ATOM 1492 N N . ILE A 1 200 ? 7.367 -3.750 -15.437 1.00 96.19 200 ILE A N 1
ATOM 1493 C CA . ILE A 1 200 ? 7.380 -2.928 -16.640 1.00 96.19 200 ILE A CA 1
ATOM 1494 C C . ILE A 1 200 ? 6.054 -2.185 -16.719 1.00 96.19 200 ILE A C 1
ATOM 1496 O O . ILE A 1 200 ? 4.991 -2.803 -16.765 1.00 96.19 200 ILE A O 1
ATOM 1500 N N . TYR A 1 201 ? 6.122 -0.861 -16.771 1.00 97.50 201 TYR A N 1
ATOM 1501 C CA . TYR A 1 201 ? 4.968 -0.013 -17.044 1.00 97.50 201 TYR A CA 1
ATOM 1502 C C . TYR A 1 201 ? 4.977 0.409 -18.516 1.00 97.50 201 TYR A C 1
ATOM 1504 O O . TYR A 1 201 ? 5.900 1.099 -18.949 1.00 97.50 201 TYR A O 1
ATOM 1512 N N . ASP A 1 202 ? 3.973 -0.004 -19.289 1.00 96.44 202 ASP A N 1
ATOM 1513 C CA . ASP A 1 202 ? 3.774 0.417 -20.680 1.00 96.44 202 ASP A CA 1
ATOM 1514 C C . ASP A 1 202 ? 3.034 1.762 -20.714 1.00 96.44 202 ASP A C 1
ATOM 1516 O O . ASP A 1 202 ? 1.893 1.886 -20.263 1.00 96.44 202 ASP A O 1
ATOM 1520 N N . ILE A 1 203 ? 3.697 2.778 -21.271 1.00 94.56 203 ILE A N 1
ATOM 1521 C CA . ILE A 1 203 ? 3.211 4.164 -21.296 1.00 94.56 203 ILE A CA 1
ATOM 1522 C C . ILE A 1 203 ? 2.019 4.321 -22.252 1.00 94.56 203 ILE A C 1
ATOM 1524 O O . ILE A 1 203 ? 1.177 5.195 -22.056 1.00 94.56 203 ILE A O 1
ATOM 1528 N N . HIS A 1 204 ? 1.940 3.518 -23.315 1.00 92.69 204 HIS A N 1
ATOM 1529 C CA . HIS A 1 204 ? 0.898 3.658 -24.331 1.00 92.69 204 HIS A CA 1
ATOM 1530 C C . HIS A 1 204 ? -0.405 2.978 -23.938 1.00 92.69 204 HIS A C 1
ATOM 1532 O O . HIS A 1 204 ? -1.476 3.505 -24.251 1.00 92.69 204 HIS A O 1
ATOM 1538 N N . SER A 1 205 ? -0.323 1.810 -23.304 1.00 94.88 205 SER A N 1
ATOM 1539 C CA . SER A 1 205 ? -1.501 1.093 -22.816 1.00 94.88 205 SER A CA 1
ATOM 1540 C C . SER A 1 205 ? -1.887 1.452 -21.384 1.00 94.88 205 SER A C 1
ATOM 1542 O O . SER A 1 205 ? -2.955 1.016 -20.959 1.00 94.88 205 SER A O 1
ATOM 1544 N N . ASP A 1 206 ? -1.070 2.243 -20.675 1.00 96.12 206 ASP A N 1
ATOM 1545 C CA . ASP A 1 206 ? -1.271 2.596 -19.262 1.00 96.12 206 ASP A CA 1
ATOM 1546 C C . ASP A 1 206 ? -1.457 1.328 -18.410 1.00 96.12 206 ASP A C 1
ATOM 1548 O O . ASP A 1 206 ? -2.421 1.177 -17.656 1.00 96.12 206 ASP A O 1
ATOM 1552 N N . SER A 1 207 ? -0.560 0.355 -18.602 1.00 96.25 207 SER A N 1
ATOM 1553 C CA . SER A 1 207 ? -0.664 -0.980 -18.006 1.00 96.25 207 SER A CA 1
ATOM 1554 C C . SER A 1 207 ? 0.658 -1.495 -17.460 1.00 96.25 207 SER A C 1
ATOM 1556 O O . SER A 1 207 ? 1.735 -1.133 -17.929 1.00 96.25 207 SER A O 1
ATOM 1558 N N . TRP A 1 208 ? 0.558 -2.395 -16.487 1.00 97.50 208 TRP A N 1
ATOM 1559 C CA . TRP A 1 208 ? 1.698 -3.010 -15.824 1.00 97.50 208 TRP A CA 1
ATOM 1560 C C . TRP A 1 208 ? 1.894 -4.459 -16.258 1.00 97.50 208 TRP A C 1
ATOM 1562 O O . TRP A 1 208 ? 0.937 -5.183 -16.538 1.00 97.50 208 TRP A O 1
ATOM 1572 N N . HIS A 1 209 ? 3.153 -4.873 -16.294 1.00 94.94 209 HIS A N 1
ATOM 1573 C CA . HIS A 1 209 ? 3.593 -6.216 -16.633 1.00 94.94 209 HIS A CA 1
ATOM 1574 C C . HIS A 1 209 ? 4.727 -6.626 -15.693 1.00 94.94 209 HIS A C 1
ATOM 1576 O O . HIS A 1 209 ? 5.483 -5.783 -15.216 1.00 94.94 209 HIS A O 1
ATOM 1582 N N . GLY A 1 210 ? 4.875 -7.919 -15.450 1.00 89.06 210 GLY A N 1
ATOM 1583 C CA . GLY A 1 210 ? 5.980 -8.480 -14.681 1.00 89.06 210 GLY A CA 1
ATOM 1584 C C . GLY A 1 210 ? 5.988 -9.996 -14.791 1.00 89.06 210 GLY A C 1
ATOM 1585 O O . GLY A 1 210 ? 5.206 -10.564 -15.563 1.00 89.06 210 GLY A O 1
ATOM 1586 N N . GLU A 1 211 ? 6.906 -10.617 -14.060 1.00 68.88 211 GLU A N 1
ATOM 1587 C CA . GLU A 1 211 ? 7.075 -12.075 -14.007 1.00 68.88 211 GLU A CA 1
ATOM 1588 C C . GLU A 1 211 ? 6.159 -12.761 -12.982 1.00 68.88 211 GLU A C 1
ATOM 1590 O O . GLU A 1 211 ? 5.852 -12.159 -11.923 1.00 68.88 211 GLU A O 1
#

Radius of gyration: 20.84 Å; chains: 1; bounding box: 69×46×61 Å

Sequence (211 aa):
MNSQTHNSNWNNQQPSLASMVSPLRIELSQTTEGWCVEISSLSPCDAMMVLTREDMLENSTILSGSQTTNGFGQWVACVRGPVELGDANAIVHNVEYSDSPLKADLRMHSIVHSKDGESTRAHVREYDDALALAATAIAKYTSSILGDTCSSPDLGLVDSVLDRTGLVSIRPIETEIFSTFVDVGISTNGPSSPADSVLIYDIHSDSWHGE

Secondary structure (DSSP, 8-state):
-----------SSSPPGGGGSPPEEEEEEEETTEEEEEESS--HHHHHHHHS-HHHHTTEEEEEE---TTSEEEEEEEEEB---HHHHHHHHHHHHH-S-GGGG-TTEEEEEEEETTTEEEEEESSHHHHHHHHHHHHHHHHHHHHTS--PPPPHHHHHHHHTTTSEEEEEEEEEEE-SSEEEEEEESS-TTSPP-EEEEEETTTTEEEE-

Foldseek 3Di:
DDDDDPPPPPPPPDDQLLVVFDKWKWFWDADPQAIKIKIQAADLVNLVVLQPDVVQVVQWDKAKDAAAPPQFGIKIWIFGHDDDPVLSVQLRVCCRDDPCSCVSDVRTAKMWTHHPVRMIMMDGRYPLSSLSSVQVSVQVSVCSSVVHGADGADSVVSCVLCVPQSMWIWRSVQWDDDPFKIKTFIDSPDHPDGGPWIWIQGPVVSYIDTD